Protein AF-A0A1Q7RJS5-F1 (afdb_monomer)

pLDDT: mean 87.53, std 12.45, range [38.31, 98.44]

Solvent-accessible surface area (backbone atoms only — not comparable to full-atom values): 16780 Å² total; per-residue (Å²): 130,82,78,73,86,44,47,18,57,52,40,49,52,51,20,52,54,32,25,52,53,18,49,67,19,67,54,24,47,30,31,37,67,58,68,56,48,67,67,59,50,52,52,50,59,61,34,47,46,54,44,63,52,25,55,51,56,18,49,64,45,32,55,77,57,39,76,66,38,82,76,32,72,69,42,38,54,44,50,59,53,49,74,72,46,63,57,76,91,36,34,71,57,45,37,52,43,22,54,50,34,26,52,46,19,57,76,71,70,30,66,68,56,25,49,51,23,47,50,52,35,51,53,44,52,46,50,53,32,48,48,50,22,35,49,69,73,73,40,65,59,65,60,53,48,49,55,51,50,50,56,60,70,74,47,55,70,71,57,52,52,50,48,31,50,49,42,51,55,22,56,73,71,74,42,85,65,90,73,67,75,98,59,94,56,46,63,37,32,54,28,43,26,51,50,42,40,50,51,31,66,37,85,87,53,52,42,70,39,55,50,46,40,54,46,29,50,51,49,18,45,31,51,34,26,42,75,12,48,34,62,20,55,68,34,47,98,94,44,70,32,77,57,64,86,74,45,90,68,97,59,93,62,101,65,95,75,74,57,57,70,47,35,48,44,27,36,39,8,61,86,29,92,42,2,68,57,42,53,45,49,46,50,49,46,29,55,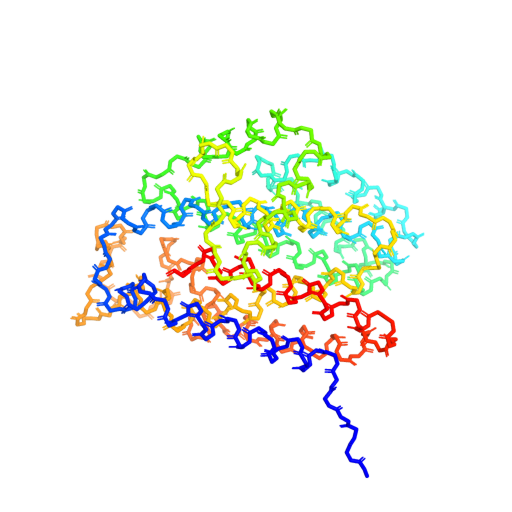46,31,44,70,70,42,68,54,67,68,56,38,52,52,30,52,55,53,34,52,54,49,42,48,27,51,23,66,56,61,49

Radius of gyration: 19.43 Å; Cα contacts (8 Å, |Δi|>4): 399; chains: 1; bounding box: 45×52×52 Å

Foldseek 3Di:
DPDPDFLLRLLLVLLVVLLVLLCVDPVLVCLLVLNDALVNVLLLLLQCLLVLVLLLLLLLLLLCQDPVCVLDPQLVVLSVVLNPDPCLVPVVSQLVSLVVNLVRCVVSVNVVSVVSSVVSNVSSVLSVLSCLLSVLSVHDVVVSVVLVVVLVVVDDLVLLVVLLVQCLVCLVVVHDDPRDDDGSYDSLSSSLSSLSNCLSNDSVRHSLLSLSQSLSLLSNQLSNLQSGNVSSAVADPVGGGSDPVSDPDPDDDVDDDDRSNCVSSLLSYCPRPNNVVSVVVNVVSSVVSSVPVHDPVSSVSSSVSSSSSSSSVSVSSD

Nearest PDB structures (foldseek):
  1udd-assembly1_D  TM=8.158E-01  e=1.871E-02  Pyrococcus horikoshii OT3
  1z72-assembly1_B  TM=7.388E-01  e=3.926E-02  Streptococcus pneumoniae TIGR4
  9fvs-assembly1_A  TM=4.607E-01  e=1.954E-02  Corynebacterium diphtheriae
  4gpc-assembly1_A  TM=4.963E-01  e=9.391E-02  Corynebacterium diphtheriae
  8dk2-assembly1_D  TM=1.337E-01  e=3.355E+00  Pseudomonas aeruginosa PA14

Sequence (318 aa):
MSAGPQAGDKIDALARYYSNQANAGAFMKALRARKVTLNEFKSFISKLYPLVVGFNGGLIRSIAKVDELHKSAEALALVEEMLNVDHIRNAHRVQALATRLRTSARKAQLPALRALAGQLKEEQAHNDYYRQMLEIYGIDHEAVYTAFETYLNELAIEERDCLTQEVLAATQKGSTPDTFPDTCFSQYILALYHYLLRVANDPAVKFVVYNALQSAIEFSLVKVVSESVFPGVAGTPDHPQLNLELVPGTGMTGTGFVPLSIKWWDEHAEYGQGGKIELQHVRYGREHLNRNLVEEADVKEALQRVDEVLRLLAAAVA

Structure (mmCIF, N/CA/C/O backbone):
data_AF-A0A1Q7RJS5-F1
#
_entry.id   AF-A0A1Q7RJS5-F1
#
loop_
_atom_site.group_PDB
_atom_site.id
_atom_site.type_symbol
_atom_site.label_atom_id
_atom_site.label_alt_id
_atom_site.label_comp_id
_atom_site.label_asym_id
_atom_site.label_entity_id
_atom_site.label_seq_id
_atom_site.pdbx_PDB_ins_code
_atom_site.Cartn_x
_atom_site.Cartn_y
_atom_site.Cartn_z
_atom_site.occupancy
_atom_site.B_iso_or_equiv
_atom_site.auth_seq_id
_atom_site.auth_comp_id
_atom_site.auth_asym_id
_atom_site.auth_atom_id
_atom_site.pdbx_PDB_model_num
ATOM 1 N N . MET A 1 1 ? -19.933 -3.978 -31.599 1.00 40.72 1 MET A N 1
ATOM 2 C CA . MET A 1 1 ? -19.632 -4.793 -30.403 1.00 40.72 1 MET A CA 1
ATOM 3 C C . MET A 1 1 ? -18.844 -3.904 -29.459 1.00 40.72 1 MET A C 1
ATOM 5 O O . MET A 1 1 ? -17.775 -3.465 -29.862 1.00 40.72 1 MET A O 1
ATOM 9 N N . SER A 1 2 ? -19.373 -3.534 -28.289 1.00 44.03 2 SER A N 1
ATOM 10 C CA . SER A 1 2 ? -18.534 -2.840 -27.304 1.00 44.03 2 SER A CA 1
ATOM 11 C C . SER A 1 2 ? -17.505 -3.847 -26.801 1.00 44.03 2 SER A C 1
ATOM 13 O O . SER A 1 2 ? -17.894 -4.920 -26.334 1.00 44.03 2 SER A O 1
ATOM 15 N N . ALA A 1 3 ? -16.216 -3.538 -26.936 1.00 66.00 3 ALA A N 1
ATOM 16 C CA . ALA A 1 3 ? -15.183 -4.299 -26.248 1.00 66.00 3 ALA A CA 1
ATOM 17 C C . ALA A 1 3 ? -15.553 -4.360 -24.755 1.00 66.00 3 ALA A C 1
ATOM 19 O O . ALA A 1 3 ? -16.015 -3.362 -24.197 1.00 66.00 3 ALA A O 1
ATOM 20 N N . GLY A 1 4 ? -15.453 -5.542 -24.143 1.00 71.25 4 GLY A N 1
ATOM 21 C CA . GLY A 1 4 ? -15.722 -5.704 -22.714 1.00 71.25 4 GLY A CA 1
ATOM 22 C C . GLY A 1 4 ? -14.810 -4.813 -21.855 1.00 71.25 4 GLY A C 1
ATOM 23 O O . GLY A 1 4 ? -13.847 -4.246 -22.376 1.00 71.25 4 GLY A O 1
ATOM 24 N N . PRO A 1 5 ? -15.088 -4.688 -20.544 1.00 81.75 5 PRO A N 1
ATOM 25 C CA . PRO A 1 5 ? -14.283 -3.859 -19.648 1.00 81.75 5 PRO A CA 1
ATOM 26 C C . PRO A 1 5 ? -12.801 -4.254 -19.702 1.00 81.75 5 PRO A C 1
ATOM 28 O O . PRO A 1 5 ? -12.471 -5.446 -19.732 1.00 81.75 5 PRO A O 1
ATOM 31 N N . GLN A 1 6 ? -11.917 -3.255 -19.730 1.00 94.75 6 GLN A N 1
ATOM 32 C CA . GLN A 1 6 ? -10.467 -3.449 -19.798 1.00 94.75 6 GLN A CA 1
ATOM 33 C C . GLN A 1 6 ? -9.888 -3.780 -18.407 1.00 94.75 6 GLN A C 1
ATOM 35 O O . GLN A 1 6 ? -10.606 -3.790 -17.406 1.00 94.75 6 GLN A O 1
ATOM 40 N N . ALA A 1 7 ? -8.600 -4.128 -18.332 1.00 96.25 7 ALA A N 1
ATOM 41 C CA . ALA A 1 7 ? -7.993 -4.661 -17.109 1.00 96.25 7 ALA A CA 1
ATOM 42 C C . ALA A 1 7 ? -8.064 -3.697 -15.912 1.00 96.25 7 ALA A C 1
ATOM 44 O O . ALA A 1 7 ? -8.483 -4.098 -14.829 1.00 96.25 7 ALA A O 1
ATOM 45 N N . GLY A 1 8 ? -7.730 -2.422 -16.115 1.00 97.06 8 GLY A N 1
ATOM 46 C CA . GLY A 1 8 ? -7.860 -1.374 -15.104 1.00 97.06 8 GLY A CA 1
ATOM 47 C C . GLY A 1 8 ? -9.304 -1.174 -14.639 1.00 97.06 8 GLY A C 1
ATOM 48 O O . GLY A 1 8 ? -9.529 -1.016 -13.444 1.00 97.06 8 GLY A O 1
ATOM 49 N N . ASP A 1 9 ? -10.291 -1.254 -15.538 1.00 97.25 9 ASP A N 1
ATOM 50 C CA . ASP A 1 9 ? -11.713 -1.154 -15.160 1.00 97.25 9 ASP A CA 1
ATOM 51 C C . ASP A 1 9 ? -12.154 -2.338 -14.286 1.00 97.25 9 ASP A C 1
ATOM 53 O O . ASP A 1 9 ? -12.886 -2.162 -13.311 1.00 97.25 9 ASP A O 1
ATOM 57 N N . LYS A 1 10 ? -11.689 -3.552 -14.609 1.00 97.69 10 LYS A N 1
ATOM 58 C CA . LYS A 1 10 ? -11.942 -4.752 -13.794 1.00 97.69 10 LYS A CA 1
ATOM 59 C C . LYS A 1 10 ? -11.295 -4.639 -12.410 1.00 97.69 10 LYS A C 1
ATOM 61 O O . LYS A 1 10 ? -11.911 -5.026 -11.421 1.00 97.69 10 LYS A O 1
ATOM 66 N N . ILE A 1 11 ? -10.082 -4.095 -12.340 1.00 98.31 11 ILE A N 1
ATOM 67 C CA . ILE A 1 11 ? -9.353 -3.869 -11.086 1.00 98.31 11 ILE A CA 1
ATOM 68 C C . ILE A 1 11 ? -10.052 -2.808 -10.223 1.00 98.31 11 ILE A C 1
ATOM 70 O O . ILE A 1 11 ? -10.268 -3.051 -9.039 1.00 98.31 11 ILE A O 1
ATOM 74 N N . ASP A 1 12 ? -10.486 -1.682 -10.801 1.00 97.12 12 ASP A N 1
ATOM 75 C CA . ASP A 1 12 ? -11.293 -0.669 -10.096 1.00 97.12 12 ASP A CA 1
ATOM 76 C C . ASP A 1 12 ? -12.607 -1.270 -9.571 1.00 97.12 12 ASP A C 1
ATOM 78 O O . ASP A 1 12 ? -13.007 -1.017 -8.435 1.00 97.12 12 ASP A O 1
ATOM 82 N N . ALA A 1 13 ? -13.260 -2.140 -10.347 1.00 97.50 13 ALA A N 1
ATOM 83 C CA . ALA A 1 13 ? -14.463 -2.834 -9.892 1.00 97.50 13 ALA A CA 1
ATOM 84 C C . ALA A 1 13 ? -14.200 -3.740 -8.670 1.00 97.50 13 ALA A C 1
ATOM 86 O O . ALA A 1 13 ? -14.988 -3.717 -7.720 1.00 97.50 13 ALA A O 1
ATOM 87 N N . LEU A 1 14 ? -13.088 -4.489 -8.653 1.00 97.94 14 LEU A N 1
ATOM 88 C CA . LEU A 1 14 ? -12.671 -5.279 -7.485 1.00 97.94 14 LEU A CA 1
ATOM 89 C C . LEU A 1 14 ? -12.353 -4.381 -6.283 1.00 97.94 14 LEU A C 1
ATOM 91 O O . LEU A 1 14 ? -12.846 -4.636 -5.183 1.00 97.94 14 LEU A O 1
ATOM 95 N N . ALA A 1 15 ? -11.601 -3.298 -6.486 1.00 97.75 15 ALA A N 1
ATOM 96 C CA . ALA A 1 15 ? -11.284 -2.335 -5.433 1.00 97.75 15 ALA A CA 1
ATOM 97 C C . ALA A 1 15 ? -12.559 -1.744 -4.815 1.00 97.75 15 ALA A C 1
ATOM 99 O O . ALA A 1 15 ? -12.700 -1.693 -3.591 1.00 97.75 15 ALA A O 1
ATOM 100 N N . ARG A 1 16 ? -13.553 -1.384 -5.638 1.00 96.69 16 ARG A N 1
ATOM 101 C CA . ARG A 1 16 ? -14.871 -0.915 -5.176 1.00 96.69 16 ARG A CA 1
ATOM 102 C C . ARG A 1 16 ? -15.638 -1.975 -4.393 1.00 96.69 16 ARG A C 1
ATOM 104 O O . ARG A 1 16 ? -16.311 -1.621 -3.428 1.00 96.69 16 ARG A O 1
ATOM 111 N N . TYR A 1 17 ? -15.574 -3.237 -4.812 1.00 97.69 17 TYR A N 1
ATOM 112 C CA . TYR 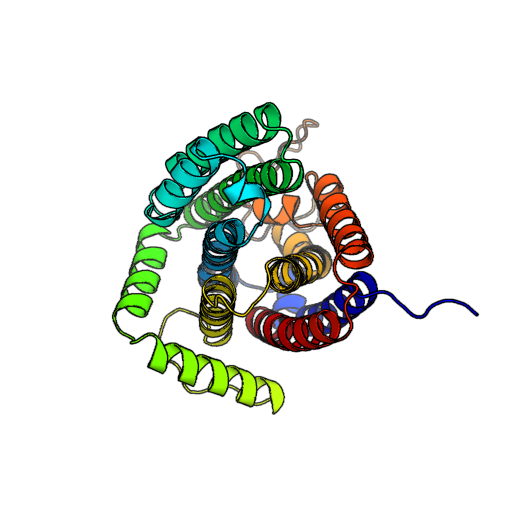A 1 17 ? -16.233 -4.346 -4.124 1.00 97.69 17 TYR A CA 1
ATOM 113 C C . TYR A 1 17 ? -15.663 -4.559 -2.715 1.00 97.69 17 TYR A C 1
ATOM 115 O O . TYR A 1 17 ? -16.426 -4.611 -1.750 1.00 97.69 17 TYR A O 1
ATOM 123 N N . TYR A 1 18 ? -14.337 -4.617 -2.581 1.00 97.69 18 TYR A N 1
ATOM 124 C CA . TYR A 1 18 ? -13.678 -4.831 -1.291 1.00 97.69 18 TYR A CA 1
ATOM 125 C C . TYR A 1 18 ? -13.751 -3.608 -0.368 1.00 97.69 18 TYR A C 1
ATOM 127 O O . TYR A 1 18 ? -14.083 -3.757 0.808 1.00 97.69 18 TYR A O 1
ATOM 135 N N . SER A 1 19 ? -13.556 -2.393 -0.891 1.00 97.00 19 SER A N 1
ATOM 136 C CA . SER A 1 19 ? -13.733 -1.155 -0.109 1.00 97.00 19 SER A CA 1
ATOM 137 C C . SER A 1 19 ? -15.160 -0.995 0.426 1.00 97.00 19 SER A C 1
ATOM 139 O O . SER A 1 19 ? -15.336 -0.603 1.576 1.00 97.00 19 SER A O 1
ATOM 141 N N . ASN A 1 20 ? -16.187 -1.373 -0.347 1.00 96.69 20 ASN A N 1
ATOM 142 C CA . ASN A 1 20 ? -17.574 -1.384 0.135 1.00 96.69 20 ASN A CA 1
ATOM 143 C C . ASN A 1 20 ? -17.766 -2.323 1.334 1.00 96.69 20 ASN A C 1
ATOM 145 O O . ASN A 1 20 ? -18.492 -1.983 2.268 1.00 96.69 20 ASN A O 1
ATOM 149 N N . GLN A 1 21 ? -17.139 -3.503 1.312 1.00 95.25 21 GLN A N 1
ATOM 150 C CA . GLN A 1 21 ? -17.207 -4.444 2.432 1.00 95.25 21 GLN A CA 1
ATOM 151 C C . GLN A 1 21 ? -16.484 -3.901 3.664 1.00 95.25 21 GLN A C 1
ATOM 153 O O . GLN A 1 21 ? -17.070 -3.877 4.745 1.00 95.25 21 GLN A O 1
ATOM 158 N N . ALA A 1 22 ? -15.265 -3.389 3.488 1.00 95.00 22 ALA A N 1
ATOM 159 C CA . ALA A 1 22 ? -14.506 -2.717 4.539 1.00 95.00 22 ALA A CA 1
ATOM 160 C C . ALA A 1 22 ? -15.304 -1.572 5.188 1.00 95.00 22 ALA A C 1
ATOM 162 O O . ALA A 1 22 ? -15.482 -1.534 6.403 1.00 95.00 22 ALA A O 1
ATOM 163 N N . ASN A 1 23 ? -15.886 -0.680 4.381 1.00 96.31 23 ASN A N 1
ATOM 164 C CA . ASN A 1 23 ? -16.697 0.448 4.855 1.00 96.31 23 ASN A CA 1
ATOM 165 C C . ASN A 1 23 ? -18.018 0.020 5.516 1.00 96.31 23 ASN A C 1
ATOM 167 O O . ASN A 1 23 ? -18.635 0.795 6.256 1.00 96.31 23 ASN A O 1
ATOM 171 N N . ALA A 1 24 ? -18.475 -1.208 5.262 1.00 95.69 24 ALA A N 1
ATOM 172 C CA . ALA A 1 24 ? -19.609 -1.805 5.952 1.00 95.69 24 ALA A CA 1
ATOM 173 C C . ALA A 1 24 ? -19.230 -2.435 7.308 1.00 95.69 24 ALA A C 1
ATOM 175 O O . ALA A 1 24 ? -20.144 -2.768 8.075 1.00 95.69 24 ALA A O 1
ATOM 176 N N . GLY A 1 25 ? -17.933 -2.557 7.614 1.00 95.06 25 GLY A N 1
ATOM 177 C CA . GLY A 1 25 ? -17.392 -3.063 8.874 1.00 95.06 25 GLY A CA 1
ATOM 178 C C . GLY A 1 25 ? -17.847 -2.259 10.093 1.00 95.06 25 GLY A C 1
ATOM 179 O O . GLY A 1 25 ? -18.189 -1.073 10.005 1.00 95.06 25 GLY A O 1
ATOM 180 N N . ALA A 1 26 ? -17.905 -2.923 11.249 1.00 94.94 26 ALA A N 1
ATOM 181 C CA . ALA A 1 26 ? -18.398 -2.315 12.483 1.00 94.94 26 ALA A CA 1
ATOM 182 C C . ALA A 1 26 ? -17.480 -1.180 12.953 1.00 94.94 26 ALA A C 1
ATOM 184 O O . ALA A 1 26 ? -17.980 -0.107 13.305 1.00 94.94 26 ALA A O 1
ATOM 185 N N . PHE A 1 27 ? -16.161 -1.391 12.887 1.00 94.19 27 PHE A N 1
ATOM 186 C CA . PHE A 1 27 ? -15.181 -0.375 13.250 1.00 94.19 27 PHE A CA 1
ATOM 187 C C . PHE A 1 27 ? -15.290 0.842 12.330 1.00 94.19 27 PHE A C 1
ATOM 189 O O . PHE A 1 27 ? -15.454 1.958 12.814 1.00 94.19 27 PHE A O 1
ATOM 196 N N . MET A 1 28 ? -15.326 0.639 11.009 1.00 95.19 28 MET A N 1
ATOM 197 C CA . MET A 1 28 ? -15.425 1.737 10.037 1.00 95.19 28 MET A CA 1
ATOM 198 C C . MET A 1 28 ? -16.720 2.542 10.161 1.00 95.19 28 MET A C 1
ATOM 200 O O . MET A 1 28 ? -16.699 3.775 10.120 1.00 95.19 28 MET A O 1
ATOM 204 N N . LYS A 1 29 ? -17.856 1.874 10.404 1.00 94.69 29 LYS A N 1
ATOM 205 C CA . LYS A 1 29 ? -19.124 2.553 10.716 1.00 94.69 29 LYS A CA 1
ATOM 206 C C . LYS A 1 29 ? -19.024 3.380 11.994 1.00 94.69 29 LYS A C 1
ATOM 208 O O . LYS A 1 29 ? -19.521 4.506 12.015 1.00 94.69 29 LYS A O 1
ATOM 213 N N . ALA A 1 30 ? -18.413 2.836 13.045 1.00 92.94 30 ALA A N 1
ATOM 214 C CA . ALA A 1 30 ? -18.216 3.548 14.301 1.00 92.94 30 ALA A CA 1
ATOM 215 C C . ALA A 1 30 ? -17.259 4.736 14.127 1.00 92.94 30 ALA A C 1
ATOM 217 O O . ALA A 1 30 ? -17.557 5.815 14.632 1.00 92.94 30 ALA A O 1
ATOM 218 N N . LEU A 1 31 ? -16.169 4.576 13.371 1.00 90.75 31 LEU A N 1
ATOM 219 C CA . LEU A 1 31 ? -15.180 5.618 13.100 1.00 90.75 31 LEU A CA 1
ATOM 220 C C . LEU A 1 31 ? -15.815 6.784 12.345 1.00 90.75 31 LEU A C 1
ATOM 222 O O . LEU A 1 31 ? -15.753 7.923 12.805 1.00 90.75 31 LEU A O 1
ATOM 226 N N . ARG A 1 32 ? -16.538 6.493 11.259 1.00 89.69 32 ARG A N 1
ATOM 227 C CA . ARG A 1 32 ? -17.309 7.492 10.508 1.00 89.69 32 ARG A CA 1
ATOM 228 C C . ARG A 1 32 ? -18.344 8.206 11.366 1.00 89.69 32 ARG A C 1
ATOM 230 O O . ARG A 1 32 ? -18.550 9.408 11.226 1.00 89.69 32 ARG A O 1
ATOM 237 N N . ALA A 1 33 ? -19.014 7.458 12.240 1.00 88.81 33 ALA A N 1
ATOM 238 C CA . ALA A 1 33 ? -19.987 7.997 13.182 1.00 88.81 33 ALA A CA 1
ATOM 239 C C . ALA A 1 33 ? -19.337 8.686 14.395 1.00 88.81 33 ALA A C 1
ATOM 241 O O . ALA A 1 33 ? -20.069 9.162 15.261 1.00 88.81 33 ALA A O 1
ATOM 242 N N . ARG A 1 34 ? -17.997 8.732 14.467 1.00 85.81 34 ARG A N 1
ATOM 243 C CA . ARG A 1 34 ? -17.202 9.321 15.559 1.00 85.81 34 ARG A CA 1
ATOM 244 C C . ARG A 1 34 ? -17.503 8.705 16.927 1.00 85.81 34 ARG A C 1
ATOM 246 O O . ARG A 1 34 ? -17.544 9.387 17.942 1.00 85.81 34 ARG A O 1
ATOM 253 N N . LYS A 1 35 ? -17.748 7.396 16.936 1.00 89.00 35 LYS A N 1
ATOM 254 C CA . LYS A 1 35 ? -18.027 6.580 18.130 1.00 89.00 35 LYS A CA 1
ATOM 255 C C . LYS A 1 35 ? -16.830 5.749 18.586 1.00 89.00 35 LYS A C 1
ATOM 257 O O . LYS A 1 35 ? -16.931 5.056 19.589 1.00 89.00 35 LYS A O 1
ATOM 262 N N . VAL A 1 36 ? -15.736 5.798 17.833 1.00 89.12 36 VAL A N 1
ATOM 263 C CA . VAL A 1 36 ? -14.463 5.167 18.185 1.00 89.12 36 VAL A CA 1
ATOM 264 C C . VAL A 1 36 ? -13.748 6.045 19.209 1.00 89.12 36 VAL A C 1
ATOM 266 O O . VAL A 1 36 ? -13.758 7.270 19.104 1.00 89.12 36 VAL A O 1
ATOM 269 N N . THR A 1 37 ? -13.145 5.426 20.214 1.00 89.31 37 THR A N 1
ATOM 270 C CA . THR A 1 37 ? -12.321 6.099 21.220 1.00 89.31 37 THR A CA 1
ATOM 271 C C . THR A 1 37 ? -10.940 6.440 20.663 1.00 89.31 37 THR A C 1
ATOM 273 O O . THR A 1 37 ? -10.448 5.816 19.721 1.00 89.31 37 THR A O 1
ATOM 276 N N . LEU A 1 38 ? -10.246 7.390 21.295 1.00 86.75 38 LEU A N 1
ATOM 277 C CA . LEU A 1 38 ? -8.878 7.738 20.906 1.00 86.75 38 LEU A CA 1
ATOM 278 C C . LEU A 1 38 ? -7.930 6.526 20.950 1.00 86.75 38 LEU A C 1
ATOM 280 O O . LEU A 1 38 ? -7.088 6.379 20.071 1.00 86.75 38 LEU A O 1
ATOM 284 N N . ASN A 1 39 ? -8.083 5.635 21.933 1.00 89.19 39 ASN A N 1
ATOM 285 C CA . ASN A 1 39 ? -7.245 4.439 22.061 1.00 89.19 39 ASN A CA 1
ATOM 286 C C . ASN A 1 39 ? -7.492 3.424 20.939 1.00 89.19 39 ASN A C 1
ATOM 288 O O . ASN A 1 39 ? -6.540 2.862 20.400 1.00 89.19 39 ASN A O 1
ATOM 292 N N . GLU A 1 40 ? -8.750 3.209 20.559 1.00 90.88 40 GLU A N 1
ATOM 293 C CA . GLU A 1 40 ? -9.099 2.355 19.421 1.00 90.88 40 GLU A CA 1
ATOM 294 C C . GLU A 1 40 ? -8.561 2.938 18.106 1.00 90.88 40 GLU A C 1
ATOM 296 O O . GLU A 1 40 ? -7.984 2.207 17.302 1.00 90.88 40 GLU A O 1
ATOM 301 N N . PHE A 1 41 ? -8.654 4.260 17.916 1.00 91.12 41 PHE A N 1
ATOM 302 C CA . PHE A 1 41 ? -8.070 4.927 16.752 1.00 91.12 41 PHE A CA 1
ATOM 303 C C . PHE A 1 41 ? -6.536 4.833 16.732 1.00 91.12 41 PHE A C 1
ATOM 305 O O . PHE A 1 41 ? -5.959 4.491 15.702 1.00 91.12 41 PHE A O 1
ATOM 312 N N . LYS A 1 42 ? -5.868 5.053 17.874 1.00 90.69 42 LYS A N 1
ATOM 313 C CA . LYS A 1 42 ? -4.417 4.850 18.020 1.00 90.69 42 LYS A CA 1
ATOM 314 C C . LYS A 1 42 ? -4.013 3.422 17.647 1.00 90.69 42 LYS A C 1
ATOM 316 O O . LYS A 1 42 ? -3.074 3.234 16.882 1.00 90.69 42 LYS A O 1
ATOM 321 N N . SER A 1 43 ? -4.754 2.422 18.133 1.00 90.81 43 SER A N 1
ATOM 322 C CA . SER A 1 43 ? -4.518 1.017 17.780 1.00 90.81 43 SER A CA 1
ATOM 323 C C . SER A 1 43 ? -4.651 0.779 16.274 1.00 90.81 43 SER A C 1
ATOM 325 O O . SER A 1 43 ? -3.803 0.110 15.686 1.00 90.81 43 SER A O 1
ATOM 327 N N . PHE A 1 44 ? -5.676 1.356 15.644 1.00 92.31 44 PHE A N 1
ATOM 328 C CA . PHE A 1 44 ? -5.902 1.260 14.203 1.00 92.31 44 PHE A CA 1
ATOM 329 C C . PHE A 1 44 ? -4.736 1.838 13.388 1.00 92.31 44 PHE A C 1
ATOM 331 O O . PHE A 1 44 ? -4.178 1.137 12.543 1.00 92.31 44 PHE A O 1
ATOM 338 N N . ILE A 1 45 ? -4.300 3.070 13.675 1.00 91.88 45 ILE A N 1
ATOM 339 C CA . ILE A 1 45 ? -3.218 3.705 12.906 1.00 91.88 45 ILE A CA 1
ATOM 340 C C . ILE A 1 45 ? -1.852 3.042 13.141 1.00 91.88 45 ILE A C 1
ATOM 342 O O . ILE A 1 45 ? -1.057 2.951 12.207 1.00 91.88 45 ILE A O 1
ATOM 346 N N . SER A 1 46 ? -1.581 2.505 14.336 1.00 91.12 46 SER A N 1
ATOM 347 C CA . SER A 1 46 ? -0.369 1.708 14.577 1.00 91.12 46 SER A CA 1
ATOM 348 C C . SER A 1 46 ? -0.373 0.407 13.773 1.00 91.12 46 SER A C 1
ATOM 350 O O . SER A 1 46 ? 0.632 0.061 13.156 1.00 91.12 46 SER A O 1
ATOM 352 N N . LYS A 1 47 ? -1.510 -0.300 13.737 1.00 89.44 47 LYS A N 1
ATOM 353 C CA . LYS A 1 47 ? -1.651 -1.579 13.021 1.00 89.44 47 LYS A CA 1
ATOM 354 C C . LYS A 1 47 ? -1.546 -1.436 11.508 1.00 89.44 47 LYS A C 1
ATOM 356 O O . LYS A 1 47 ? -1.133 -2.385 10.855 1.00 89.44 47 LYS A O 1
ATOM 361 N N . LEU A 1 48 ? -1.906 -0.277 10.963 1.00 90.19 48 LEU A N 1
ATOM 362 C CA . LEU A 1 48 ? -1.794 0.021 9.536 1.00 90.19 48 LEU A CA 1
ATOM 363 C C . LEU A 1 48 ? -0.380 0.403 9.089 1.00 90.19 48 LEU A C 1
ATOM 365 O O . LEU A 1 48 ? -0.089 0.341 7.898 1.00 90.19 48 LEU A O 1
ATOM 369 N N . TYR A 1 49 ? 0.515 0.768 10.007 1.00 89.38 49 TYR A N 1
ATOM 370 C CA . TYR A 1 49 ? 1.842 1.260 9.643 1.00 89.38 49 TYR A CA 1
ATOM 371 C C . TYR A 1 49 ? 2.656 0.304 8.739 1.00 89.38 49 TYR A C 1
ATOM 373 O O . TYR A 1 49 ? 3.230 0.780 7.756 1.00 89.38 49 TYR A O 1
ATOM 381 N N . PRO A 1 50 ? 2.653 -1.032 8.943 1.00 89.50 50 PRO A N 1
ATOM 382 C CA . PRO A 1 50 ? 3.369 -1.937 8.043 1.00 89.50 50 PRO A CA 1
ATOM 383 C C . PRO A 1 50 ? 2.856 -1.933 6.593 1.00 89.50 50 PRO A C 1
ATOM 385 O O . PRO A 1 50 ? 3.633 -2.217 5.685 1.00 89.50 50 PRO A O 1
ATOM 388 N N . LEU A 1 51 ? 1.588 -1.579 6.336 1.00 89.50 51 LEU A N 1
ATOM 389 C CA . LEU A 1 51 ? 1.078 -1.415 4.967 1.00 89.50 51 LEU A CA 1
ATOM 390 C C . LEU A 1 51 ? 1.788 -0.262 4.254 1.00 89.50 51 LEU A C 1
ATOM 392 O O . LEU A 1 51 ? 2.278 -0.440 3.142 1.00 89.50 51 LEU A O 1
ATOM 396 N N . VAL A 1 52 ? 1.882 0.895 4.913 1.00 86.56 52 VAL A N 1
ATOM 397 C CA . VAL A 1 52 ? 2.552 2.101 4.392 1.00 86.56 52 VAL A CA 1
ATOM 398 C C . VAL A 1 52 ? 4.024 1.801 4.075 1.00 86.56 52 VAL A C 1
ATOM 400 O O . VAL A 1 52 ? 4.548 2.134 3.007 1.00 86.56 52 VAL A O 1
ATOM 403 N N . VAL A 1 53 ? 4.668 1.058 4.975 1.00 85.38 53 VAL A N 1
ATOM 404 C CA . VAL A 1 53 ? 6.040 0.574 4.823 1.00 85.38 53 VAL A CA 1
ATOM 405 C C . VAL A 1 53 ? 6.193 -0.412 3.654 1.00 85.38 53 VAL A C 1
ATOM 407 O O . VAL A 1 53 ? 7.131 -0.289 2.857 1.00 85.38 53 VAL A O 1
ATOM 410 N N . GLY A 1 54 ? 5.297 -1.397 3.553 1.00 84.38 54 GLY A N 1
ATOM 411 C CA . GLY A 1 54 ? 5.319 -2.446 2.530 1.00 84.38 54 GLY A CA 1
ATOM 412 C C . GLY A 1 54 ? 5.046 -1.924 1.132 1.00 84.38 54 GLY A C 1
ATOM 413 O O . GLY A 1 54 ? 5.718 -2.334 0.186 1.00 84.38 54 GLY A O 1
ATOM 414 N N . PHE A 1 55 ? 4.124 -0.970 1.011 1.00 88.25 55 PHE A N 1
ATOM 415 C CA . PHE A 1 55 ? 3.822 -0.298 -0.246 1.00 88.25 55 PHE A CA 1
ATOM 416 C C . PHE A 1 55 ? 5.081 0.355 -0.833 1.00 88.25 55 PHE A C 1
ATOM 418 O O . PHE A 1 55 ? 5.439 0.107 -1.985 1.00 88.25 55 PHE A O 1
ATOM 425 N N . ASN A 1 56 ? 5.834 1.093 -0.015 1.00 88.62 56 ASN A N 1
ATOM 426 C CA . ASN A 1 56 ? 7.089 1.712 -0.439 1.00 88.62 56 ASN A CA 1
ATOM 427 C C . ASN A 1 56 ? 8.200 0.703 -0.732 1.00 88.62 56 ASN A C 1
ATOM 429 O O . ASN A 1 56 ? 8.850 0.786 -1.775 1.00 88.62 56 ASN A O 1
ATOM 433 N N . GLY A 1 57 ? 8.412 -0.264 0.163 1.00 90.31 57 GLY A N 1
ATOM 434 C CA . GLY A 1 57 ? 9.456 -1.274 -0.021 1.00 90.31 57 GLY A CA 1
ATOM 435 C C . GLY A 1 57 ? 9.244 -2.086 -1.300 1.00 90.31 57 GLY A C 1
ATOM 436 O O . GLY A 1 57 ? 10.189 -2.346 -2.047 1.00 90.31 57 GLY A O 1
ATOM 437 N N . GLY A 1 58 ? 7.993 -2.438 -1.594 1.00 92.31 58 GLY A N 1
ATOM 438 C CA . GLY A 1 58 ? 7.637 -3.128 -2.822 1.00 92.31 58 GLY A CA 1
ATOM 439 C C . GLY A 1 58 ? 7.749 -2.238 -4.067 1.00 92.31 58 GLY A C 1
ATOM 440 O O . GLY A 1 58 ? 8.233 -2.714 -5.092 1.00 92.31 58 GLY A O 1
ATOM 441 N N . LEU A 1 59 ? 7.407 -0.941 -3.988 1.00 91.69 59 LEU A N 1
ATOM 442 C CA . LEU A 1 59 ? 7.619 0.007 -5.093 1.00 91.69 59 LEU A CA 1
ATOM 443 C C . LEU A 1 59 ? 9.104 0.086 -5.473 1.00 91.69 59 LEU A C 1
ATOM 445 O O . LEU A 1 59 ? 9.436 -0.133 -6.638 1.00 91.69 59 LEU A O 1
ATOM 449 N N . ILE A 1 60 ? 9.997 0.310 -4.500 1.00 92.56 60 ILE A N 1
ATOM 450 C CA . ILE A 1 60 ? 11.454 0.384 -4.723 1.00 92.56 60 ILE A CA 1
ATOM 451 C C . ILE A 1 60 ? 11.960 -0.886 -5.421 1.00 92.56 60 ILE A C 1
ATOM 453 O O . ILE A 1 60 ? 12.668 -0.805 -6.425 1.00 92.56 60 ILE A O 1
ATOM 457 N N . ARG A 1 61 ? 11.545 -2.062 -4.935 1.00 94.06 61 ARG A N 1
ATOM 458 C CA . ARG A 1 61 ? 11.904 -3.366 -5.520 1.00 94.06 61 ARG A CA 1
ATOM 459 C C . ARG A 1 61 ? 11.352 -3.550 -6.928 1.00 94.06 61 ARG A C 1
ATOM 461 O O . ARG A 1 61 ? 12.054 -4.039 -7.807 1.00 94.06 61 ARG A O 1
ATOM 468 N N . SER A 1 62 ? 10.126 -3.103 -7.177 1.00 92.12 62 SER A N 1
ATOM 469 C CA . SER A 1 62 ? 9.491 -3.239 -8.486 1.00 92.12 62 SER A CA 1
ATOM 470 C C . SER A 1 62 ? 10.128 -2.369 -9.572 1.00 92.12 62 SER A C 1
ATOM 472 O O . SER A 1 62 ? 10.118 -2.768 -10.734 1.00 92.12 62 SER A O 1
ATOM 474 N N . ILE A 1 63 ? 10.746 -1.232 -9.218 1.00 92.06 63 ILE A N 1
ATOM 475 C CA . ILE A 1 63 ? 11.464 -0.378 -10.181 1.00 92.06 63 ILE A CA 1
ATOM 476 C C . ILE A 1 63 ? 12.608 -1.153 -10.850 1.00 92.06 63 ILE A C 1
ATOM 478 O O . ILE A 1 63 ? 12.863 -0.953 -12.038 1.00 92.06 63 ILE A O 1
ATOM 482 N N . ALA A 1 64 ? 13.244 -2.089 -10.136 1.00 90.44 64 ALA A N 1
ATOM 483 C CA . ALA A 1 64 ? 14.292 -2.949 -10.689 1.00 90.44 64 ALA A CA 1
ATOM 484 C C . ALA A 1 64 ? 13.807 -3.831 -11.857 1.00 90.44 64 ALA A C 1
ATOM 486 O O . ALA A 1 64 ? 14.613 -4.302 -12.655 1.00 90.44 64 ALA A O 1
ATOM 487 N N . LYS A 1 65 ? 12.489 -4.027 -11.992 1.00 91.88 65 LYS A N 1
ATOM 488 C CA . LYS A 1 65 ? 11.863 -4.832 -13.051 1.00 91.88 65 LYS A CA 1
ATOM 489 C C . LYS A 1 65 ? 11.539 -4.044 -14.319 1.00 91.88 65 LYS A C 1
ATOM 491 O O . LYS A 1 65 ? 10.982 -4.604 -15.259 1.00 91.88 65 LYS A O 1
ATOM 496 N N . VAL A 1 66 ? 11.789 -2.738 -14.336 1.00 92.69 66 VAL A N 1
ATOM 497 C CA . VAL A 1 66 ? 11.419 -1.879 -15.462 1.00 92.69 66 VAL A CA 1
ATOM 498 C C . VAL A 1 66 ? 12.491 -1.967 -16.544 1.00 92.69 66 VAL A C 1
ATOM 500 O O . VAL A 1 66 ? 13.642 -1.609 -16.312 1.00 92.69 66 VAL A O 1
ATOM 503 N N . ASP A 1 67 ? 12.108 -2.355 -17.761 1.00 91.00 67 ASP A N 1
ATOM 504 C CA . ASP A 1 67 ? 13.041 -2.511 -18.890 1.00 91.00 67 ASP A CA 1
ATOM 505 C C . ASP A 1 67 ? 13.848 -1.242 -19.198 1.00 91.00 67 ASP A C 1
ATOM 507 O O . ASP A 1 67 ? 15.013 -1.309 -19.592 1.00 91.00 67 ASP A O 1
ATOM 511 N N . GLU A 1 68 ? 13.246 -0.063 -19.007 1.00 93.19 68 GLU A N 1
ATOM 512 C CA . GLU A 1 68 ? 13.932 1.222 -19.170 1.00 93.19 68 GLU A CA 1
ATOM 513 C C . GLU A 1 68 ? 15.156 1.370 -18.258 1.00 93.19 68 GLU A C 1
ATOM 515 O O . GLU A 1 68 ? 16.081 2.090 -18.630 1.00 93.19 68 GLU A O 1
ATOM 520 N N . LEU A 1 69 ? 15.201 0.695 -17.103 1.00 92.69 69 LEU A N 1
ATOM 521 C CA . LEU A 1 69 ? 16.312 0.793 -16.150 1.00 92.69 69 LEU A CA 1
ATOM 522 C C . LEU A 1 69 ? 17.641 0.385 -16.786 1.00 92.69 69 LEU A C 1
ATOM 524 O O . LEU A 1 69 ? 18.649 1.070 -16.631 1.00 92.69 69 LEU A O 1
ATOM 528 N N . HIS A 1 70 ? 17.611 -0.665 -17.602 1.00 91.75 70 HIS A N 1
ATOM 529 C CA . HIS A 1 70 ? 18.782 -1.209 -18.287 1.00 91.75 70 HIS A CA 1
ATOM 530 C C . HIS A 1 70 ? 19.300 -0.308 -19.419 1.00 91.75 70 HIS A C 1
ATOM 532 O O . HIS A 1 70 ? 20.366 -0.558 -19.976 1.00 91.75 70 HIS A O 1
ATOM 538 N N . LYS A 1 71 ? 18.571 0.763 -19.760 1.00 93.56 71 LYS A N 1
ATOM 539 C CA . LYS A 1 71 ? 18.974 1.743 -20.779 1.00 93.56 71 LYS A CA 1
ATOM 540 C C . LYS A 1 71 ? 19.864 2.856 -20.212 1.00 93.56 71 LYS A C 1
ATOM 542 O O . LYS A 1 71 ? 20.362 3.672 -20.984 1.00 93.56 71 LYS A O 1
ATOM 547 N N . SER A 1 72 ? 20.065 2.920 -18.891 1.00 95.94 72 SER A N 1
ATOM 548 C CA . SER A 1 72 ? 20.918 3.923 -18.241 1.00 95.94 72 SER A CA 1
ATOM 549 C C . SER A 1 72 ? 21.693 3.328 -17.065 1.00 95.94 72 SER A C 1
ATOM 551 O O . SER A 1 72 ? 21.116 2.995 -16.033 1.00 95.94 72 SER A O 1
ATOM 553 N N . ALA A 1 73 ? 23.024 3.278 -17.186 1.00 95.81 73 ALA A N 1
ATOM 554 C CA . ALA A 1 73 ? 23.907 2.822 -16.109 1.00 95.81 73 ALA A CA 1
ATOM 555 C C . ALA A 1 73 ? 23.802 3.696 -14.845 1.00 95.81 73 ALA A C 1
ATOM 557 O O . ALA A 1 73 ? 23.887 3.188 -13.732 1.00 95.81 73 ALA A O 1
ATOM 558 N N . GLU A 1 74 ? 23.574 5.006 -15.004 1.00 96.44 74 GLU A N 1
ATOM 559 C CA . GLU A 1 74 ? 23.351 5.912 -13.870 1.00 96.44 74 GLU A CA 1
ATOM 560 C C . GLU A 1 74 ? 22.035 5.581 -13.152 1.00 96.44 74 GLU A C 1
ATOM 562 O O . GLU A 1 74 ? 22.004 5.525 -11.925 1.00 96.44 74 GLU A O 1
ATOM 567 N N . ALA A 1 75 ? 20.952 5.340 -13.900 1.00 96.00 75 ALA A N 1
ATOM 568 C CA . ALA A 1 75 ? 19.664 4.980 -13.311 1.00 96.00 75 ALA A CA 1
ATOM 569 C C . ALA A 1 75 ? 19.745 3.635 -12.575 1.00 96.00 75 ALA A C 1
ATOM 571 O O . ALA A 1 75 ? 19.237 3.528 -11.461 1.00 96.00 75 ALA A O 1
ATOM 572 N N . LEU A 1 76 ? 20.429 2.652 -13.170 1.00 95.81 76 LEU A N 1
ATOM 573 C CA . LEU A 1 76 ? 20.673 1.348 -12.560 1.00 95.81 76 LEU A CA 1
ATOM 574 C C . LEU A 1 76 ? 21.414 1.483 -11.223 1.00 95.81 76 LEU A C 1
ATOM 576 O O . LEU A 1 76 ? 20.898 1.033 -10.205 1.00 95.81 76 LEU A O 1
ATOM 580 N N . ALA A 1 77 ? 22.545 2.195 -11.199 1.00 96.88 77 ALA A N 1
ATOM 581 C CA . ALA A 1 77 ? 23.329 2.400 -9.979 1.00 96.88 77 ALA A CA 1
ATOM 582 C C . ALA A 1 77 ? 22.527 3.104 -8.866 1.00 96.88 77 ALA A C 1
ATOM 584 O O . ALA A 1 77 ? 22.673 2.787 -7.688 1.00 96.88 77 ALA A O 1
ATOM 585 N N . LEU A 1 78 ? 21.651 4.050 -9.226 1.00 97.12 78 LEU A N 1
ATOM 586 C CA . LEU A 1 78 ? 20.773 4.721 -8.263 1.00 97.12 78 LEU A CA 1
ATOM 587 C C . LEU A 1 78 ? 19.744 3.766 -7.650 1.00 97.12 78 LEU A C 1
ATOM 589 O O . LEU A 1 78 ? 19.475 3.856 -6.454 1.00 97.12 78 LEU A O 1
ATOM 593 N N . VAL A 1 79 ? 19.153 2.879 -8.453 1.00 95.31 79 VAL A N 1
ATOM 594 C CA . VAL A 1 79 ? 18.182 1.888 -7.967 1.00 95.31 79 VAL A CA 1
ATOM 595 C C . VAL A 1 79 ? 18.874 0.825 -7.117 1.00 95.31 79 VAL A C 1
ATOM 597 O O . VAL A 1 79 ? 18.371 0.499 -6.047 1.00 95.31 79 VAL A O 1
ATOM 600 N N . GLU A 1 80 ? 20.052 0.348 -7.522 1.00 95.62 80 GLU A N 1
ATOM 601 C CA . GLU A 1 80 ? 20.881 -0.549 -6.706 1.00 95.62 80 GLU A CA 1
ATOM 602 C C . GLU A 1 80 ? 21.232 0.080 -5.354 1.00 95.62 80 GLU A C 1
ATOM 604 O O . GLU A 1 80 ? 21.125 -0.577 -4.319 1.00 95.62 80 GLU A O 1
ATOM 609 N N . GLU A 1 81 ? 21.586 1.369 -5.327 1.00 96.44 81 GLU A N 1
ATOM 610 C CA . GLU A 1 81 ? 21.801 2.086 -4.071 1.00 96.44 81 GLU A CA 1
ATOM 611 C C . GLU A 1 81 ? 20.517 2.112 -3.227 1.00 96.44 81 GLU A C 1
ATOM 613 O O . GLU A 1 81 ? 20.568 1.769 -2.048 1.00 96.44 81 GLU A O 1
ATOM 618 N N . MET A 1 82 ? 19.364 2.453 -3.820 1.00 95.25 82 MET A N 1
ATOM 619 C CA . MET A 1 82 ? 18.071 2.501 -3.117 1.00 95.25 82 MET A CA 1
ATOM 620 C C . MET A 1 82 ? 17.678 1.160 -2.493 1.00 95.25 82 MET A C 1
ATOM 622 O O . MET A 1 82 ? 17.176 1.149 -1.372 1.00 95.25 82 MET A O 1
ATOM 626 N N . LEU A 1 83 ? 17.932 0.039 -3.174 1.00 93.62 83 LEU A N 1
ATOM 627 C CA . LEU A 1 83 ? 17.618 -1.307 -2.676 1.00 93.62 83 LEU A CA 1
ATOM 628 C C . LEU A 1 83 ? 18.396 -1.687 -1.409 1.00 93.62 83 LEU A C 1
ATOM 630 O O . LEU A 1 83 ? 17.965 -2.576 -0.678 1.00 93.62 83 LEU A O 1
ATOM 634 N N . ASN A 1 84 ? 19.521 -1.018 -1.150 1.00 94.00 84 ASN A N 1
ATOM 635 C CA . ASN A 1 84 ? 20.374 -1.244 0.016 1.00 94.00 84 ASN A CA 1
ATOM 636 C C . ASN A 1 84 ? 20.128 -0.237 1.153 1.00 94.00 84 ASN A C 1
ATOM 638 O O . ASN A 1 84 ? 20.803 -0.288 2.182 1.00 94.00 84 ASN A O 1
ATOM 642 N N . VAL A 1 85 ? 19.198 0.704 0.980 1.00 92.81 85 VAL A N 1
ATOM 643 C CA . VAL A 1 85 ? 18.825 1.664 2.021 1.00 92.81 85 VAL A CA 1
ATOM 644 C C . VAL A 1 85 ? 17.700 1.071 2.868 1.00 92.81 85 VAL A C 1
ATOM 646 O O . VAL A 1 85 ? 16.688 0.637 2.326 1.00 92.81 85 VAL A O 1
ATOM 649 N N . ASP A 1 86 ? 17.832 1.121 4.198 1.00 89.81 86 ASP A N 1
ATOM 650 C CA . ASP A 1 86 ? 16.672 1.008 5.094 1.00 89.81 86 ASP A CA 1
ATOM 651 C C . ASP A 1 86 ? 15.773 2.222 4.829 1.00 89.81 86 ASP A C 1
ATOM 653 O O . ASP A 1 86 ? 16.028 3.324 5.329 1.00 89.81 86 ASP A O 1
ATOM 657 N N . HIS A 1 87 ? 14.770 2.036 3.967 1.00 87.62 87 HIS A N 1
ATOM 658 C CA . HIS A 1 87 ? 13.915 3.105 3.455 1.00 87.62 87 HIS A CA 1
ATOM 659 C C . HIS A 1 87 ? 13.020 3.727 4.522 1.00 87.62 87 HIS A C 1
ATOM 661 O O . HIS A 1 87 ? 12.419 4.765 4.266 1.00 87.62 87 HIS A O 1
ATOM 667 N N . ILE A 1 88 ? 12.942 3.124 5.706 1.00 84.88 88 ILE A N 1
ATOM 668 C CA . ILE A 1 88 ? 12.077 3.577 6.791 1.00 84.88 88 ILE A CA 1
ATOM 669 C C . ILE A 1 88 ? 12.868 4.534 7.675 1.00 84.88 88 ILE A C 1
ATOM 671 O O . ILE A 1 88 ? 12.496 5.699 7.798 1.00 84.88 88 ILE A O 1
ATOM 675 N N . ARG A 1 89 ? 14.032 4.102 8.180 1.00 87.44 89 ARG A N 1
ATOM 676 C CA . ARG A 1 89 ? 14.925 4.976 8.969 1.00 87.44 89 ARG A CA 1
ATOM 677 C C . ARG A 1 89 ? 15.639 6.028 8.125 1.00 87.44 89 ARG A C 1
ATOM 679 O O . ARG A 1 89 ? 16.065 7.058 8.640 1.00 87.44 89 ARG A O 1
ATOM 686 N N . ASN A 1 90 ? 15.782 5.799 6.819 1.00 89.31 90 ASN A N 1
ATOM 687 C CA . ASN A 1 90 ? 16.513 6.690 5.919 1.00 89.31 90 ASN A CA 1
ATOM 688 C C . ASN A 1 90 ? 15.649 7.181 4.748 1.00 89.31 90 ASN A C 1
ATOM 690 O O . ASN A 1 90 ? 16.152 7.348 3.633 1.00 89.31 90 ASN A O 1
ATOM 694 N N . ALA A 1 91 ? 14.367 7.467 4.997 1.00 88.06 91 ALA A N 1
ATOM 695 C CA . ALA A 1 91 ? 13.429 7.978 3.990 1.00 88.06 91 ALA A CA 1
ATOM 696 C C . ALA A 1 91 ? 13.976 9.194 3.210 1.00 88.06 91 ALA A C 1
ATOM 698 O O . ALA A 1 91 ? 13.902 9.250 1.982 1.00 88.06 91 ALA A O 1
ATOM 699 N N . HIS A 1 92 ? 14.646 10.130 3.896 1.00 90.38 92 HIS A N 1
ATOM 700 C CA . HIS A 1 92 ? 15.287 11.297 3.272 1.00 90.38 92 HIS A CA 1
ATOM 701 C C . HIS A 1 92 ? 16.336 10.913 2.209 1.00 90.38 92 HIS A C 1
ATOM 703 O O . HIS A 1 92 ? 16.455 11.569 1.169 1.00 90.38 92 HIS A O 1
ATOM 709 N N . ARG A 1 93 ? 17.087 9.826 2.436 1.00 94.38 93 ARG A N 1
ATOM 710 C CA . ARG A 1 93 ? 18.077 9.314 1.482 1.00 94.38 93 ARG A CA 1
ATOM 711 C C . ARG A 1 93 ? 17.380 8.714 0.267 1.00 94.38 93 ARG A C 1
ATOM 713 O O . ARG A 1 93 ? 17.771 9.026 -0.857 1.00 94.38 93 ARG A O 1
ATOM 720 N N . VAL A 1 94 ? 16.322 7.927 0.470 1.00 93.94 94 VAL A N 1
ATOM 721 C CA . VAL A 1 94 ? 15.503 7.389 -0.630 1.00 93.94 94 VAL A CA 1
ATOM 722 C C . VAL A 1 94 ? 14.888 8.521 -1.452 1.00 93.94 94 VAL A C 1
ATOM 724 O O . VAL A 1 94 ? 14.962 8.498 -2.676 1.00 93.94 94 VAL A O 1
ATOM 727 N N . GLN A 1 95 ? 14.375 9.573 -0.812 1.00 93.31 95 GLN A N 1
ATOM 728 C CA . GLN A 1 95 ? 13.811 10.737 -1.497 1.00 93.31 95 GLN A CA 1
ATOM 729 C C . GLN A 1 95 ? 14.854 11.490 -2.347 1.00 93.31 95 GLN A C 1
ATOM 731 O O . GLN A 1 95 ? 14.570 11.918 -3.477 1.00 93.31 95 GLN A O 1
ATOM 736 N N . ALA A 1 96 ? 16.082 11.634 -1.838 1.00 95.50 96 ALA A N 1
ATOM 737 C CA . ALA A 1 96 ? 17.191 12.221 -2.585 1.00 95.50 96 ALA A CA 1
ATOM 738 C C . ALA A 1 96 ? 17.568 11.357 -3.801 1.00 95.50 96 ALA A C 1
ATOM 740 O O . ALA A 1 96 ? 17.757 11.880 -4.906 1.00 95.50 96 ALA A O 1
ATOM 741 N N . LEU A 1 97 ? 17.617 10.035 -3.626 1.00 96.88 97 LEU A N 1
ATOM 742 C CA . LEU A 1 97 ? 17.888 9.083 -4.702 1.00 96.88 97 LEU A CA 1
ATOM 743 C C . LEU A 1 97 ? 16.772 9.073 -5.755 1.00 96.88 97 LEU A C 1
ATOM 745 O O . LEU A 1 97 ? 17.073 9.147 -6.945 1.00 96.88 97 LEU A O 1
ATOM 749 N N . ALA A 1 98 ? 15.502 9.116 -5.351 1.00 95.75 98 ALA A N 1
ATOM 750 C CA . ALA A 1 98 ? 14.356 9.248 -6.251 1.00 95.75 98 ALA A CA 1
ATOM 751 C C . ALA A 1 98 ? 14.425 10.551 -7.072 1.00 95.75 98 ALA A C 1
ATOM 753 O O . ALA A 1 98 ? 14.205 10.558 -8.284 1.00 95.75 98 ALA A O 1
ATOM 754 N N . THR A 1 99 ? 14.824 11.664 -6.448 1.00 96.69 99 THR A N 1
ATOM 755 C CA . THR A 1 99 ? 15.011 12.951 -7.143 1.00 96.69 99 THR A CA 1
ATOM 756 C C . THR A 1 99 ? 16.130 12.882 -8.192 1.00 96.69 99 THR A C 1
ATOM 758 O O . THR A 1 99 ? 15.976 13.386 -9.315 1.00 96.69 99 THR A O 1
ATOM 761 N N . ARG A 1 100 ? 17.249 12.224 -7.860 1.00 97.69 100 ARG A N 1
ATOM 762 C CA . ARG A 1 100 ? 18.355 11.969 -8.797 1.00 97.69 100 ARG A CA 1
ATOM 763 C C . ARG A 1 100 ? 17.913 11.048 -9.936 1.00 97.69 100 ARG A C 1
ATOM 765 O O . ARG A 1 100 ? 18.141 11.389 -11.096 1.00 97.69 100 ARG A O 1
ATOM 772 N N . LEU A 1 101 ? 17.195 9.965 -9.631 1.00 97.19 101 LEU A N 1
ATOM 773 C CA . LEU A 1 101 ? 16.668 9.018 -10.617 1.00 97.19 101 LEU A CA 1
ATOM 774 C C . LEU A 1 101 ? 15.724 9.711 -11.599 1.00 97.19 101 LEU A C 1
ATOM 776 O O . LEU A 1 101 ? 15.900 9.586 -12.807 1.00 97.19 101 LEU A O 1
ATOM 780 N N . ARG A 1 102 ? 14.791 10.536 -11.109 1.00 96.75 102 ARG A N 1
ATOM 781 C CA . ARG A 1 102 ? 13.883 11.328 -11.955 1.00 96.75 102 ARG A CA 1
ATOM 782 C C . ARG A 1 102 ? 14.645 12.245 -12.915 1.00 96.75 102 ARG A C 1
ATOM 784 O O . ARG A 1 102 ? 14.236 12.426 -14.064 1.00 96.75 102 ARG A O 1
ATOM 791 N N . THR A 1 103 ? 15.747 12.832 -12.450 1.00 97.00 103 THR A N 1
ATOM 792 C CA . THR A 1 103 ? 16.608 13.706 -13.258 1.00 97.00 103 THR A CA 1
ATOM 793 C C . THR A 1 103 ? 17.378 12.915 -14.314 1.00 97.00 103 THR A C 1
ATOM 795 O O . THR A 1 103 ? 17.388 13.323 -15.477 1.00 97.00 103 THR A O 1
ATOM 798 N N . SER A 1 104 ? 17.977 11.781 -13.939 1.00 96.62 104 SER A N 1
ATOM 799 C CA . SER A 1 104 ? 18.683 10.888 -14.867 1.00 96.62 104 SER A CA 1
ATOM 800 C C . SER A 1 104 ? 17.729 10.333 -15.933 1.00 96.62 104 SER A C 1
ATOM 802 O O . SER A 1 104 ? 17.968 10.504 -17.127 1.00 96.62 104 SER A O 1
ATOM 804 N N . ALA A 1 105 ? 16.566 9.819 -15.522 1.00 96.81 105 ALA A N 1
ATOM 805 C CA . ALA A 1 105 ? 15.522 9.322 -16.415 1.00 96.81 105 ALA A CA 1
ATOM 806 C C . ALA A 1 105 ? 15.032 10.396 -17.401 1.00 96.81 105 ALA A C 1
ATOM 808 O O . ALA A 1 105 ? 14.839 10.119 -18.582 1.00 96.81 105 ALA A O 1
ATOM 809 N N . ARG A 1 106 ? 14.893 11.658 -16.964 1.00 96.62 106 ARG A N 1
ATOM 810 C CA . ARG A 1 106 ? 14.567 12.772 -17.871 1.00 96.62 106 ARG A CA 1
ATOM 811 C C . ARG A 1 106 ? 15.653 12.990 -18.927 1.00 96.62 106 ARG A C 1
ATOM 813 O O . ARG A 1 106 ? 15.309 13.192 -20.088 1.00 96.62 106 ARG A O 1
ATOM 820 N N . LYS A 1 107 ? 16.932 12.990 -18.537 1.00 95.88 107 LYS A N 1
ATOM 821 C CA . LYS A 1 107 ? 18.061 13.181 -19.467 1.00 95.88 107 LYS A CA 1
ATOM 822 C C . LYS A 1 107 ? 18.149 12.040 -20.481 1.00 95.88 107 LYS A C 1
ATOM 824 O O . LYS A 1 107 ? 18.364 12.298 -21.659 1.00 95.88 107 LYS A O 1
ATOM 829 N N . ALA A 1 108 ? 17.921 10.813 -20.023 1.00 95.12 108 ALA A N 1
ATOM 830 C CA . ALA A 1 108 ? 17.947 9.602 -20.837 1.00 95.12 108 ALA A CA 1
ATOM 831 C C . ALA A 1 108 ? 16.640 9.336 -21.614 1.00 95.12 108 ALA A C 1
ATOM 833 O O . ALA A 1 108 ? 16.547 8.330 -22.308 1.00 95.12 108 ALA A O 1
ATOM 834 N N . GLN A 1 109 ? 15.637 10.222 -21.515 1.00 96.31 109 GLN A N 1
ATOM 835 C CA . GLN A 1 109 ? 14.322 10.073 -22.159 1.00 96.31 109 GLN A CA 1
ATOM 836 C C . GLN A 1 109 ? 13.606 8.758 -21.790 1.00 96.31 109 GLN A C 1
ATOM 838 O O . GLN A 1 109 ? 13.046 8.079 -22.645 1.00 96.31 109 GLN A O 1
ATOM 843 N N . LEU A 1 110 ? 13.610 8.423 -20.497 1.00 95.75 110 LEU A N 1
ATOM 844 C CA . LEU A 1 110 ? 13.000 7.230 -19.902 1.00 95.75 110 LEU A CA 1
ATOM 845 C C . LEU A 1 110 ? 11.711 7.630 -19.153 1.00 95.75 110 LEU A C 1
ATOM 847 O O . LEU A 1 110 ? 11.760 7.958 -17.959 1.00 95.75 110 LEU A O 1
ATOM 851 N N . PRO A 1 111 ? 10.564 7.759 -19.850 1.00 93.19 111 PRO A N 1
ATOM 852 C CA . PRO A 1 111 ? 9.341 8.305 -19.270 1.00 93.19 111 PRO A CA 1
ATOM 853 C C . PRO A 1 111 ? 8.751 7.432 -18.157 1.00 93.19 111 PRO A C 1
ATOM 855 O O . PRO A 1 111 ? 8.250 8.000 -17.184 1.00 93.19 111 PRO A O 1
ATOM 858 N N . ALA A 1 112 ? 8.827 6.100 -18.257 1.00 90.38 112 ALA A N 1
ATOM 859 C CA . ALA A 1 112 ? 8.284 5.210 -17.232 1.00 90.38 112 ALA A CA 1
ATOM 860 C C . ALA A 1 112 ? 9.093 5.319 -15.934 1.00 90.38 112 ALA A C 1
ATOM 862 O O . ALA A 1 112 ? 8.518 5.549 -14.870 1.00 90.38 112 ALA A O 1
ATOM 863 N N . LEU A 1 113 ? 10.429 5.287 -16.018 1.00 94.00 113 LEU A N 1
ATOM 864 C CA . LEU A 1 113 ? 11.277 5.509 -14.838 1.00 94.00 113 LEU A CA 1
ATOM 865 C C . LEU A 1 113 ? 11.087 6.896 -14.236 1.00 94.00 113 LEU A C 1
ATOM 867 O O . LEU A 1 113 ? 11.093 7.055 -13.017 1.00 94.00 113 LEU A O 1
ATOM 871 N N . ARG A 1 114 ? 10.921 7.923 -15.075 1.00 95.00 114 ARG A N 1
ATOM 872 C CA . ARG A 1 114 ? 10.688 9.286 -14.593 1.00 95.00 114 ARG A CA 1
ATOM 873 C C . ARG A 1 114 ? 9.380 9.384 -13.806 1.00 95.00 114 ARG A C 1
ATOM 875 O O . ARG A 1 114 ? 9.350 10.108 -12.809 1.00 95.00 114 ARG A O 1
ATOM 882 N N . ALA A 1 115 ? 8.327 8.711 -14.267 1.00 90.94 115 ALA A N 1
ATOM 883 C CA . ALA A 1 115 ? 7.047 8.653 -13.571 1.00 90.94 115 ALA A CA 1
ATOM 884 C C . ALA A 1 115 ? 7.192 7.926 -12.226 1.00 90.94 115 ALA A C 1
ATOM 886 O O . ALA A 1 115 ? 6.863 8.510 -11.198 1.00 90.94 115 ALA A O 1
ATOM 887 N N . LEU A 1 116 ? 7.806 6.738 -12.217 1.00 92.00 116 LEU A N 1
ATOM 888 C CA . LEU A 1 116 ? 8.009 5.941 -11.000 1.00 92.00 116 LEU A CA 1
ATOM 889 C C . LEU A 1 116 ? 8.892 6.635 -9.964 1.00 92.00 116 LEU A C 1
ATOM 891 O O . LEU A 1 116 ? 8.604 6.597 -8.776 1.00 92.00 116 LEU A O 1
ATOM 895 N N . ALA A 1 117 ? 9.935 7.337 -10.399 1.00 93.69 117 ALA A N 1
ATOM 896 C CA . ALA A 1 117 ? 10.753 8.150 -9.505 1.00 93.69 117 ALA A CA 1
ATOM 897 C C . ALA A 1 117 ? 9.979 9.352 -8.928 1.00 93.69 117 ALA A C 1
ATOM 899 O O . ALA A 1 117 ? 10.305 9.849 -7.852 1.00 93.69 117 ALA A O 1
ATOM 900 N N . GLY A 1 118 ? 8.970 9.846 -9.655 1.00 91.94 118 GLY A N 1
ATOM 901 C CA . GLY A 1 118 ? 8.013 10.826 -9.149 1.00 91.94 118 GLY A CA 1
ATOM 902 C C . GLY A 1 118 ? 7.123 10.247 -8.063 1.00 91.94 118 GLY A C 1
ATOM 903 O O . GLY A 1 118 ? 7.120 10.786 -6.963 1.00 91.94 118 GLY A O 1
ATOM 904 N N . GLN A 1 119 ? 6.475 9.124 -8.365 1.00 90.00 119 GLN A N 1
ATOM 905 C CA . GLN A 1 119 ? 5.631 8.398 -7.424 1.00 90.00 119 GLN A CA 1
ATOM 906 C C . GLN A 1 119 ? 6.408 8.040 -6.154 1.00 90.00 119 GLN A C 1
ATOM 908 O O . GLN A 1 119 ? 5.990 8.390 -5.063 1.00 90.00 119 GLN A O 1
ATOM 913 N N . LEU A 1 120 ? 7.612 7.469 -6.274 1.00 91.00 120 LEU A N 1
ATOM 914 C CA . LEU A 1 120 ? 8.438 7.139 -5.111 1.00 91.00 120 LEU A CA 1
ATOM 915 C C . LEU A 1 120 ? 8.728 8.368 -4.238 1.00 91.00 120 LEU A C 1
ATOM 917 O O . LEU A 1 120 ? 8.702 8.274 -3.018 1.00 91.00 120 LEU A O 1
ATOM 921 N N . LYS A 1 121 ? 8.986 9.537 -4.835 1.00 90.44 121 LYS A N 1
ATOM 922 C CA . LYS A 1 121 ? 9.193 10.771 -4.066 1.00 90.44 121 LYS A CA 1
ATOM 923 C C . LYS A 1 121 ? 7.932 11.180 -3.290 1.00 90.44 121 LYS A C 1
ATOM 925 O O . LYS A 1 121 ? 8.068 11.666 -2.168 1.00 90.44 121 LYS A O 1
ATOM 930 N N . GLU A 1 122 ? 6.761 11.045 -3.903 1.00 88.75 122 GLU A N 1
ATOM 931 C CA . GLU A 1 122 ? 5.462 11.348 -3.290 1.00 88.75 122 GLU A CA 1
ATOM 932 C C . GLU A 1 122 ? 5.168 10.371 -2.144 1.00 88.75 122 GLU A C 1
ATOM 934 O O . GLU A 1 122 ? 4.921 10.809 -1.025 1.00 88.75 122 GLU A O 1
ATOM 939 N N . GLU A 1 123 ? 5.377 9.071 -2.354 1.00 88.88 123 GLU A N 1
ATOM 940 C CA . GLU A 1 123 ? 5.173 8.054 -1.316 1.00 88.88 123 GLU A CA 1
ATOM 941 C C . GLU A 1 123 ? 6.117 8.203 -0.114 1.00 88.88 123 GL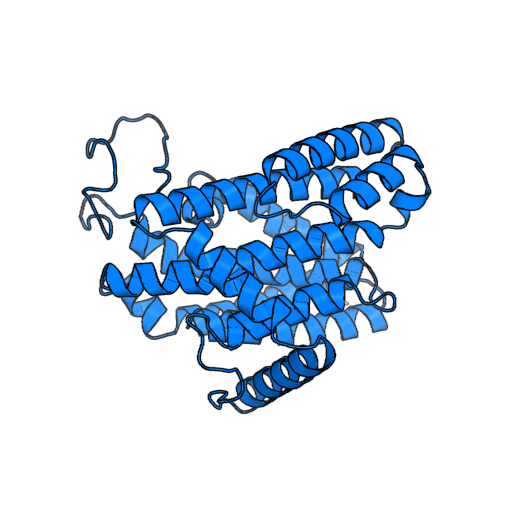U A C 1
ATOM 943 O O . GLU A 1 123 ? 5.738 7.921 1.024 1.00 88.88 123 GLU A O 1
ATOM 948 N N . GLN A 1 124 ? 7.342 8.703 -0.318 1.00 88.44 124 GLN A N 1
ATOM 949 C CA . GLN A 1 124 ? 8.217 9.055 0.807 1.00 88.44 124 GLN A CA 1
ATOM 950 C C . GLN A 1 124 ? 7.671 10.244 1.614 1.00 88.44 124 GLN A C 1
ATOM 952 O O . GLN A 1 124 ? 7.802 10.255 2.836 1.00 88.44 124 GLN A O 1
ATOM 957 N N . ALA A 1 125 ? 7.024 11.218 0.966 1.00 86.62 125 ALA A N 1
ATOM 958 C CA . ALA A 1 125 ? 6.362 12.310 1.679 1.00 86.62 125 ALA A CA 1
ATOM 959 C C . ALA A 1 125 ? 5.134 11.809 2.457 1.00 86.62 125 ALA A C 1
ATOM 961 O O . ALA A 1 12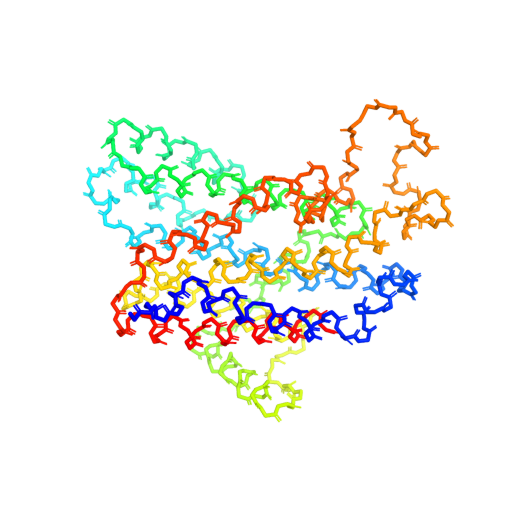5 ? 4.931 12.208 3.604 1.00 86.62 125 ALA A O 1
ATOM 962 N N . HIS A 1 126 ? 4.366 10.874 1.887 1.00 88.38 126 HIS A N 1
ATOM 963 C CA . HIS A 1 126 ? 3.266 10.217 2.592 1.00 88.38 126 HIS A CA 1
ATOM 964 C C . HIS A 1 126 ? 3.757 9.465 3.841 1.00 88.38 126 HIS A C 1
ATOM 966 O O . HIS A 1 126 ? 3.146 9.590 4.904 1.00 88.38 126 HIS A O 1
ATOM 972 N N . ASN A 1 127 ? 4.892 8.759 3.776 1.00 88.69 127 ASN A N 1
ATOM 973 C CA . ASN A 1 127 ? 5.490 8.125 4.961 1.00 88.69 127 ASN A CA 1
ATOM 974 C C . ASN A 1 127 ? 5.806 9.138 6.061 1.00 88.69 127 ASN A C 1
ATOM 976 O O . ASN A 1 127 ? 5.508 8.894 7.231 1.00 88.69 127 ASN A O 1
ATOM 980 N N . ASP A 1 128 ? 6.374 10.286 5.689 1.00 88.44 128 ASP A N 1
ATOM 981 C CA . ASP A 1 128 ? 6.670 11.353 6.639 1.00 88.44 128 ASP A CA 1
ATOM 982 C C . ASP A 1 128 ? 5.400 11.909 7.290 1.00 88.44 128 ASP A C 1
ATOM 984 O O . ASP A 1 128 ? 5.402 12.147 8.500 1.00 88.44 128 ASP A O 1
ATOM 988 N N . TYR A 1 129 ? 4.307 12.079 6.538 1.00 89.81 129 TYR A N 1
ATOM 989 C CA . TYR A 1 129 ? 3.021 12.486 7.112 1.00 89.81 129 TYR A CA 1
ATOM 990 C C . TYR A 1 129 ? 2.453 11.434 8.061 1.00 89.81 129 TYR A C 1
ATOM 992 O O . TYR A 1 129 ? 1.960 11.786 9.133 1.00 89.81 129 TYR A O 1
ATOM 1000 N N . TYR A 1 130 ? 2.553 10.150 7.714 1.00 92.25 130 TYR A N 1
ATOM 1001 C CA . TYR A 1 130 ? 2.077 9.075 8.579 1.00 92.25 130 TYR A CA 1
ATOM 1002 C C . TYR A 1 130 ? 2.882 9.002 9.883 1.00 92.25 130 TYR A C 1
ATOM 1004 O O . TYR A 1 130 ? 2.310 8.883 10.965 1.00 92.25 130 TYR A O 1
ATOM 1012 N N . ARG A 1 131 ? 4.209 9.145 9.802 1.00 90.56 131 ARG A N 1
ATOM 1013 C CA . ARG A 1 131 ? 5.104 9.199 10.965 1.00 90.56 131 ARG A CA 1
ATOM 1014 C C . ARG A 1 131 ? 4.776 10.373 11.886 1.00 90.56 131 ARG A C 1
ATOM 1016 O O . ARG A 1 131 ? 4.592 10.173 13.082 1.00 90.56 131 ARG A O 1
ATOM 1023 N N . GLN A 1 132 ? 4.631 11.572 11.325 1.00 89.44 132 GLN A N 1
ATOM 1024 C CA . GLN A 1 132 ? 4.245 12.766 12.084 1.00 89.44 132 GLN A CA 1
ATOM 1025 C C . GLN A 1 132 ? 2.872 12.596 12.741 1.00 89.44 132 GLN A C 1
ATOM 1027 O O . GLN A 1 132 ? 2.681 12.997 13.886 1.00 89.44 132 GLN A O 1
ATOM 1032 N N . MET A 1 133 ? 1.922 11.958 12.052 1.00 90.56 133 MET A N 1
ATOM 1033 C CA . MET A 1 133 ? 0.635 11.607 12.644 1.00 90.56 133 MET A CA 1
ATOM 1034 C C . MET A 1 133 ? 0.824 10.693 13.864 1.00 90.56 133 MET A C 1
ATOM 1036 O O . MET A 1 133 ? 0.298 11.012 14.928 1.00 90.56 133 MET A O 1
ATOM 1040 N N . LEU A 1 134 ? 1.587 9.599 13.754 1.00 91.38 134 LEU A N 1
ATOM 1041 C CA . LEU A 1 134 ? 1.858 8.701 14.887 1.00 91.38 134 LEU A CA 1
ATOM 1042 C C . LEU A 1 134 ? 2.454 9.461 16.085 1.00 91.38 134 LEU A C 1
ATOM 1044 O O . LEU A 1 134 ? 1.944 9.332 17.199 1.00 91.38 134 LEU A O 1
ATOM 1048 N N . GLU A 1 135 ? 3.457 10.310 15.847 1.00 90.88 135 GLU A N 1
ATOM 1049 C CA . GLU A 1 135 ? 4.097 11.135 16.880 1.00 90.88 135 GLU A CA 1
ATOM 1050 C C . GLU A 1 135 ? 3.100 12.072 17.578 1.00 90.88 135 GLU A C 1
ATOM 1052 O O . GLU A 1 135 ? 3.055 12.118 18.808 1.00 90.88 135 GLU A O 1
ATOM 1057 N N . ILE A 1 136 ? 2.246 12.767 16.817 1.00 88.50 136 ILE A N 1
ATOM 1058 C CA . ILE A 1 136 ? 1.217 13.669 17.363 1.00 88.50 136 ILE A CA 1
ATOM 1059 C C . ILE A 1 136 ? 0.220 12.908 18.243 1.00 88.50 136 ILE A C 1
ATOM 1061 O O . ILE A 1 136 ? -0.190 13.400 19.293 1.00 88.50 136 ILE A O 1
ATOM 1065 N N . TYR A 1 137 ? -0.145 11.684 17.861 1.00 88.81 137 TYR A N 1
ATOM 1066 C CA . TYR A 1 137 ? -1.001 10.824 18.680 1.00 88.81 137 TYR A CA 1
ATOM 1067 C C . TYR A 1 137 ? -0.260 10.169 19.859 1.00 88.81 137 TYR A C 1
ATOM 1069 O O . TYR A 1 137 ? -0.858 9.371 20.591 1.00 88.81 137 TYR A O 1
ATOM 1077 N N . GLY A 1 138 ? 1.015 10.495 20.090 1.00 89.88 138 GLY A N 1
ATOM 1078 C CA . GLY A 1 138 ? 1.830 9.931 21.163 1.00 89.88 138 GLY A CA 1
ATOM 1079 C C . GLY A 1 138 ? 2.080 8.438 20.965 1.00 89.88 138 GLY A C 1
ATOM 1080 O O . GLY A 1 138 ? 1.914 7.654 21.903 1.00 89.88 138 GLY A O 1
ATOM 1081 N N . ILE A 1 139 ? 2.355 8.034 19.726 1.00 91.62 139 ILE A N 1
ATOM 1082 C CA . ILE A 1 139 ? 2.800 6.693 19.347 1.00 91.62 139 ILE A CA 1
ATOM 1083 C C . ILE A 1 139 ? 4.259 6.819 18.917 1.00 91.62 139 ILE A C 1
ATOM 1085 O O . ILE A 1 139 ? 4.576 7.556 17.986 1.00 91.62 139 ILE A O 1
ATOM 1089 N N . ASP A 1 140 ? 5.139 6.086 19.592 1.00 90.75 140 ASP A N 1
ATOM 1090 C CA . ASP A 1 140 ? 6.551 6.014 19.227 1.00 90.75 140 ASP A CA 1
ATOM 1091 C C . ASP A 1 140 ? 6.712 5.175 17.950 1.00 90.75 140 ASP A C 1
ATOM 1093 O O . ASP A 1 140 ? 6.593 3.947 17.969 1.00 90.75 140 ASP A O 1
ATOM 1097 N N . HIS A 1 141 ? 6.940 5.850 16.822 1.00 88.81 141 HIS A N 1
ATOM 1098 C CA . HIS A 1 141 ? 7.074 5.191 15.527 1.00 88.81 141 HIS A CA 1
ATOM 1099 C C . HIS A 1 141 ? 8.334 4.316 15.436 1.00 88.81 141 HIS A C 1
ATOM 1101 O O . HIS A 1 141 ? 8.289 3.293 14.755 1.00 88.81 141 HIS A O 1
ATOM 1107 N N . GLU A 1 142 ? 9.428 4.669 16.121 1.00 89.00 142 GLU A N 1
ATOM 1108 C CA . GLU A 1 142 ? 10.661 3.872 16.125 1.00 89.00 142 GLU A CA 1
ATOM 1109 C C . GLU A 1 142 ? 10.459 2.584 16.918 1.00 89.00 142 GLU A C 1
ATOM 1111 O O . GLU A 1 142 ? 10.902 1.518 16.490 1.00 89.00 142 GLU A O 1
ATOM 1116 N N . ALA A 1 143 ? 9.725 2.644 18.033 1.00 89.88 143 ALA A N 1
ATOM 1117 C CA . ALA A 1 143 ? 9.353 1.446 18.781 1.00 89.88 143 ALA A CA 1
ATOM 1118 C C . ALA A 1 143 ? 8.447 0.518 17.955 1.00 89.88 143 ALA A C 1
ATOM 1120 O O . ALA A 1 143 ? 8.684 -0.691 17.905 1.00 89.88 143 ALA A O 1
ATOM 1121 N N . VAL A 1 144 ? 7.442 1.072 17.263 1.00 89.00 144 VAL A N 1
ATOM 1122 C CA . VAL A 1 144 ? 6.570 0.293 16.365 1.00 89.00 144 VAL A CA 1
ATOM 1123 C C . VAL A 1 144 ? 7.383 -0.317 15.224 1.00 89.00 144 VAL A C 1
ATOM 1125 O O . VAL A 1 144 ? 7.232 -1.502 14.932 1.00 89.00 144 VAL A O 1
ATOM 1128 N N . TYR A 1 145 ? 8.264 0.459 14.589 1.00 89.12 145 TYR A N 1
ATOM 1129 C CA . TYR A 1 145 ? 9.089 -0.049 13.500 1.00 89.12 145 TYR A CA 1
ATOM 1130 C C . TYR A 1 145 ? 10.065 -1.131 13.972 1.00 89.12 145 TYR A C 1
ATOM 1132 O O . TYR A 1 145 ? 10.172 -2.171 13.334 1.00 89.12 145 TYR A O 1
ATOM 1140 N N . THR A 1 146 ? 10.714 -0.938 15.119 1.00 89.75 146 THR A N 1
ATOM 1141 C CA . THR A 1 146 ? 11.624 -1.933 15.701 1.00 89.75 146 THR A CA 1
ATOM 1142 C C . THR A 1 146 ? 10.887 -3.229 16.028 1.00 89.75 146 THR A C 1
ATOM 1144 O O . THR A 1 146 ? 11.383 -4.304 15.714 1.00 89.75 146 THR A O 1
ATOM 1147 N N . ALA A 1 147 ? 9.674 -3.159 16.588 1.00 88.12 147 ALA A N 1
ATOM 1148 C CA . ALA A 1 147 ? 8.855 -4.350 16.818 1.00 88.12 147 ALA A CA 1
ATOM 1149 C C . ALA A 1 147 ? 8.522 -5.080 15.506 1.00 88.12 147 ALA A C 1
ATOM 1151 O O . ALA A 1 147 ? 8.554 -6.309 15.450 1.00 88.12 147 ALA A O 1
ATOM 1152 N N . PHE A 1 148 ? 8.233 -4.328 14.441 1.00 88.12 148 PHE A N 1
ATOM 1153 C CA . PHE A 1 148 ? 7.995 -4.897 13.120 1.00 88.12 148 PHE A CA 1
ATOM 1154 C C . PHE A 1 148 ? 9.257 -5.540 12.530 1.00 88.12 148 PHE A C 1
ATOM 1156 O O . PHE A 1 148 ? 9.195 -6.656 12.030 1.00 88.12 148 PHE A O 1
ATOM 1163 N N . GLU A 1 149 ? 10.409 -4.880 12.622 1.00 87.69 149 GLU A N 1
ATOM 1164 C CA . GLU A 1 149 ? 11.695 -5.397 12.148 1.00 87.69 149 GLU A CA 1
ATOM 1165 C C . GLU A 1 149 ? 12.125 -6.662 12.902 1.00 87.69 149 GLU A C 1
ATOM 1167 O O . GLU A 1 149 ? 12.541 -7.631 12.270 1.00 87.69 149 GLU A O 1
ATOM 1172 N N . THR A 1 150 ? 11.974 -6.692 14.229 1.00 87.81 150 THR A N 1
ATOM 1173 C CA . THR A 1 150 ? 12.203 -7.894 15.044 1.00 87.81 150 THR A CA 1
ATOM 1174 C C . THR A 1 150 ? 11.374 -9.057 14.516 1.00 87.81 150 THR A C 1
ATOM 1176 O O . THR A 1 150 ? 11.927 -10.108 14.204 1.00 87.81 150 THR A O 1
ATOM 1179 N N . TYR A 1 151 ? 10.079 -8.834 14.287 1.00 85.00 151 TYR A N 1
ATOM 1180 C CA . TYR A 1 151 ? 9.205 -9.830 13.677 1.00 85.00 151 TYR A CA 1
ATOM 1181 C C . TYR A 1 151 ? 9.708 -10.306 12.296 1.00 85.00 151 TYR A C 1
ATOM 1183 O O . TYR A 1 151 ? 9.710 -11.504 12.013 1.00 85.00 151 TYR A O 1
ATOM 1191 N N . LEU A 1 152 ? 10.162 -9.393 11.426 1.00 83.62 152 LEU A N 1
ATOM 1192 C CA . LEU A 1 152 ? 10.689 -9.756 10.102 1.00 83.62 152 LEU A CA 1
ATOM 1193 C C . LEU A 1 152 ? 11.967 -10.602 10.172 1.00 83.62 152 LEU A C 1
ATOM 1195 O O . LEU A 1 152 ? 12.218 -11.381 9.249 1.00 83.62 152 LEU A O 1
ATOM 1199 N N . ASN A 1 153 ? 12.764 -10.425 11.226 1.00 86.44 153 ASN A N 1
ATOM 1200 C CA . ASN A 1 153 ? 14.037 -11.111 11.437 1.00 86.44 153 ASN A CA 1
ATOM 1201 C C . ASN A 1 153 ? 13.886 -12.452 12.169 1.00 86.44 153 ASN A C 1
ATOM 1203 O O . ASN A 1 153 ? 14.742 -13.320 12.014 1.00 86.44 153 ASN A O 1
ATOM 1207 N N . GLU A 1 154 ? 12.824 -12.627 12.955 1.00 87.81 154 GLU A N 1
ATOM 1208 C CA . GLU A 1 154 ? 12.557 -13.864 13.699 1.00 87.81 154 GLU A CA 1
ATOM 1209 C C . GLU A 1 154 ? 12.058 -15.007 12.806 1.00 87.81 154 GLU A C 1
ATOM 1211 O O . GLU A 1 154 ? 12.311 -16.170 13.116 1.00 87.81 154 GLU A O 1
ATOM 1216 N N . LEU A 1 155 ? 11.388 -14.693 11.692 1.00 86.38 155 LEU A N 1
ATOM 1217 C CA . LEU A 1 155 ? 10.802 -15.690 10.793 1.00 86.38 155 LEU A CA 1
ATOM 1218 C C . LEU A 1 155 ? 11.561 -15.798 9.465 1.00 86.38 155 LEU A C 1
ATOM 1220 O O . LEU A 1 155 ? 11.788 -14.809 8.750 1.00 86.38 155 LEU A O 1
ATOM 1224 N N . ALA A 1 156 ? 11.868 -17.036 9.073 1.00 90.31 156 ALA A N 1
ATOM 1225 C CA . ALA A 1 156 ? 12.399 -17.333 7.745 1.00 90.31 156 ALA A CA 1
ATOM 1226 C C . ALA A 1 156 ? 11.419 -16.880 6.645 1.00 90.31 156 ALA A C 1
ATOM 1228 O O . ALA A 1 156 ? 10.212 -16.755 6.870 1.00 90.31 156 ALA A O 1
ATOM 1229 N N . ILE A 1 157 ? 11.922 -16.607 5.437 1.00 90.31 157 ILE A N 1
ATOM 1230 C CA . ILE A 1 157 ? 11.076 -16.147 4.320 1.00 90.31 157 ILE A CA 1
ATOM 1231 C C . ILE A 1 157 ? 10.033 -17.217 3.969 1.00 90.31 157 ILE A C 1
ATOM 1233 O O . ILE A 1 157 ? 8.860 -16.905 3.793 1.00 90.31 157 ILE A O 1
ATOM 1237 N N . GLU A 1 158 ? 10.441 -18.482 3.946 1.00 90.94 158 GLU A N 1
ATOM 1238 C CA . GLU A 1 158 ? 9.590 -19.625 3.615 1.00 90.94 158 GLU A CA 1
ATOM 1239 C C . GLU A 1 158 ? 8.457 -19.808 4.633 1.00 90.94 158 GLU A C 1
ATOM 1241 O O . GLU A 1 158 ? 7.327 -20.143 4.276 1.00 90.94 158 GLU A O 1
ATOM 1246 N N . GLU A 1 159 ? 8.744 -19.545 5.907 1.00 91.06 159 GLU A N 1
ATOM 1247 C CA . GLU A 1 159 ? 7.753 -19.589 6.980 1.00 91.06 159 GLU A CA 1
ATOM 1248 C C . GLU A 1 159 ? 6.734 -18.454 6.835 1.00 91.06 159 GLU A C 1
ATOM 1250 O O . GLU A 1 159 ? 5.526 -18.686 6.896 1.00 91.06 159 GLU A O 1
ATOM 1255 N N . ARG A 1 160 ? 7.198 -17.234 6.538 1.00 90.94 160 ARG A N 1
ATOM 1256 C CA . ARG A 1 160 ? 6.316 -16.092 6.252 1.00 90.94 160 ARG A CA 1
ATOM 1257 C C . ARG A 1 160 ? 5.417 -16.336 5.045 1.00 90.94 160 ARG A C 1
ATOM 1259 O O . ARG A 1 160 ? 4.250 -15.933 5.062 1.00 90.94 160 ARG A O 1
ATOM 1266 N N . ASP A 1 161 ? 5.930 -17.010 4.022 1.00 91.50 161 ASP A N 1
ATOM 1267 C CA . ASP A 1 161 ? 5.155 -17.397 2.847 1.00 91.50 161 ASP A CA 1
ATOM 1268 C C . ASP A 1 161 ? 4.056 -18.402 3.208 1.00 91.50 161 ASP A C 1
ATOM 1270 O O . ASP A 1 161 ? 2.910 -18.222 2.787 1.00 91.50 161 ASP A O 1
ATOM 1274 N N . CYS A 1 162 ? 4.369 -19.409 4.032 1.00 91.62 162 CYS A N 1
ATOM 1275 C CA . CYS A 1 162 ? 3.383 -20.371 4.530 1.00 91.62 162 CYS A CA 1
ATOM 1276 C C . CYS A 1 162 ? 2.262 -19.669 5.310 1.00 91.62 162 CYS A C 1
ATOM 1278 O O . CYS A 1 162 ? 1.087 -19.806 4.966 1.00 91.62 162 CYS A O 1
ATOM 1280 N N . LEU A 1 163 ? 2.622 -18.831 6.285 1.00 91.94 163 LEU A N 1
ATOM 1281 C CA . LEU A 1 163 ? 1.661 -18.086 7.103 1.00 91.94 163 LEU A CA 1
ATOM 1282 C C . LEU A 1 163 ? 0.788 -17.145 6.258 1.00 91.94 163 LEU A C 1
ATOM 1284 O O . LEU A 1 163 ? -0.421 -17.044 6.467 1.00 91.94 163 LEU A O 1
ATOM 1288 N N . THR A 1 164 ? 1.375 -16.495 5.250 1.00 93.56 164 THR A N 1
ATOM 1289 C CA . THR A 1 164 ? 0.634 -15.645 4.305 1.00 93.56 164 THR A CA 1
ATOM 1290 C C . THR A 1 164 ? -0.412 -16.452 3.530 1.00 93.56 164 THR A C 1
ATOM 1292 O O . THR A 1 164 ? -1.543 -15.991 3.362 1.00 93.56 164 THR A O 1
ATOM 1295 N N . GLN A 1 165 ? -0.073 -17.667 3.084 1.00 93.12 165 GLN A N 1
ATOM 1296 C CA . GLN A 1 165 ? -1.022 -18.555 2.404 1.00 93.12 165 GLN A CA 1
ATOM 1297 C C . GLN A 1 165 ? -2.137 -19.039 3.331 1.00 93.12 165 GLN A C 1
ATOM 1299 O O . GLN A 1 165 ? -3.293 -19.109 2.914 1.00 93.12 165 GLN A O 1
ATOM 1304 N N . GLU A 1 166 ? -1.830 -19.322 4.594 1.00 93.12 166 GLU A N 1
ATOM 1305 C CA . GLU A 1 166 ? -2.838 -19.716 5.577 1.00 93.12 166 GLU A CA 1
ATOM 1306 C C . GLU A 1 166 ? -3.834 -18.588 5.860 1.00 93.12 166 GLU A C 1
ATOM 1308 O O . GLU A 1 166 ? -5.045 -18.825 5.863 1.00 93.12 166 GLU A O 1
ATOM 1313 N N . VAL A 1 167 ? -3.359 -17.346 6.002 1.00 93.94 167 VAL A N 1
ATOM 1314 C CA . VAL A 1 167 ? -4.237 -16.175 6.154 1.00 93.94 167 VAL A CA 1
ATOM 1315 C C . VAL A 1 167 ? -5.100 -15.957 4.909 1.00 93.94 167 VAL A C 1
ATOM 1317 O O . VAL A 1 167 ? -6.302 -15.697 5.024 1.00 93.94 167 VAL A O 1
ATOM 1320 N N . LEU A 1 168 ? -4.541 -16.107 3.707 1.00 93.19 168 LEU A N 1
ATOM 1321 C CA . LEU A 1 168 ? -5.319 -16.040 2.466 1.00 93.19 168 LEU A CA 1
ATOM 1322 C C . LEU A 1 168 ? -6.391 -17.138 2.401 1.00 93.19 168 LEU A C 1
ATOM 1324 O O . LEU A 1 168 ? -7.545 -16.861 2.070 1.00 93.19 168 LEU A O 1
ATOM 1328 N N . ALA A 1 169 ? -6.054 -18.370 2.778 1.00 92.88 169 ALA A N 1
ATOM 1329 C CA . ALA A 1 169 ? -7.006 -19.475 2.818 1.00 92.88 169 ALA A CA 1
ATOM 1330 C C . ALA A 1 169 ? -8.109 -19.256 3.871 1.00 92.88 169 ALA A C 1
ATOM 1332 O O . ALA A 1 169 ? -9.273 -19.579 3.624 1.00 92.88 169 ALA A O 1
ATOM 1333 N N . ALA A 1 170 ? -7.770 -18.690 5.032 1.00 90.62 170 ALA A N 1
ATOM 1334 C CA . ALA A 1 170 ? -8.728 -18.361 6.083 1.00 90.62 170 ALA A CA 1
ATOM 1335 C C . ALA A 1 170 ? -9.692 -17.248 5.639 1.00 90.62 170 ALA A C 1
ATOM 1337 O O . ALA A 1 170 ? -10.911 -17.414 5.724 1.00 90.62 170 ALA A O 1
ATOM 1338 N N . THR A 1 171 ? -9.169 -16.158 5.065 1.00 89.25 171 THR A N 1
ATOM 1339 C CA . THR A 1 171 ? -10.002 -15.068 4.524 1.00 89.25 171 THR A CA 1
ATOM 1340 C C . THR A 1 171 ? -10.897 -15.540 3.378 1.00 89.25 171 THR A C 1
ATOM 1342 O O . THR A 1 171 ? -12.044 -15.111 3.285 1.00 89.25 171 THR A O 1
ATOM 1345 N N . GLN A 1 172 ? -10.432 -16.472 2.538 1.00 88.00 172 GLN A N 1
ATOM 1346 C CA . GLN A 1 172 ? -11.252 -17.128 1.512 1.00 88.00 172 GLN A CA 1
ATOM 1347 C C . GLN A 1 172 ? -12.440 -17.906 2.079 1.00 88.00 172 GLN A C 1
ATOM 1349 O O . GLN A 1 172 ? -13.504 -17.922 1.463 1.00 88.00 172 GLN A O 1
ATOM 1354 N N . LYS A 1 173 ? -12.278 -18.527 3.247 1.00 87.56 173 LYS A N 1
ATOM 1355 C CA . LYS A 1 173 ? -13.326 -19.306 3.919 1.00 87.56 173 LYS A CA 1
ATOM 1356 C C . LYS A 1 173 ? -14.224 -18.459 4.826 1.00 87.56 173 LYS A C 1
ATOM 1358 O O . LYS A 1 173 ? -15.182 -18.992 5.378 1.00 87.56 173 LYS A O 1
ATOM 1363 N N . GLY A 1 174 ? -13.925 -17.168 4.992 1.00 81.19 174 GLY A N 1
ATOM 1364 C CA . GLY A 1 174 ? -14.617 -16.293 5.941 1.00 81.19 174 GLY A CA 1
ATOM 1365 C C . GLY A 1 174 ? -14.317 -16.625 7.408 1.00 81.19 174 GLY A C 1
ATOM 1366 O O . GLY A 1 174 ? -15.137 -16.334 8.275 1.00 81.19 174 GLY A O 1
ATOM 1367 N N . SER A 1 175 ? -13.175 -17.258 7.688 1.00 83.44 175 SER A N 1
ATOM 1368 C CA . SER A 1 175 ? -12.722 -17.595 9.042 1.00 83.44 175 SER A CA 1
ATOM 1369 C C . SER A 1 175 ? -11.614 -16.653 9.510 1.00 83.44 175 SER A C 1
ATOM 1371 O O . SER A 1 175 ? -10.800 -16.206 8.701 1.00 83.44 175 SER A O 1
ATOM 1373 N N . THR A 1 176 ? -11.537 -16.409 10.818 1.00 77.94 176 THR A N 1
ATOM 1374 C CA . THR A 1 176 ? -10.415 -15.685 11.429 1.00 77.94 176 THR A CA 1
ATOM 1375 C C . THR A 1 176 ? -9.154 -16.555 11.378 1.00 77.94 176 THR A C 1
ATOM 1377 O O . THR A 1 176 ? -9.222 -17.713 11.795 1.00 77.94 176 THR A O 1
ATOM 1380 N N . PRO A 1 177 ? -8.024 -16.049 10.861 1.00 78.62 177 PRO A N 1
ATOM 1381 C CA . PRO A 1 177 ? -6.757 -16.756 10.940 1.00 78.62 177 PRO A CA 1
ATOM 1382 C C . PRO A 1 177 ? -6.259 -16.790 12.390 1.00 78.62 177 PRO A C 1
ATOM 1384 O O . PRO A 1 177 ? -6.473 -15.843 13.145 1.00 78.62 177 PRO A O 1
ATOM 1387 N N . ASP A 1 178 ? -5.592 -17.878 12.760 1.00 71.44 178 ASP A N 1
ATOM 1388 C CA . ASP A 1 178 ? -5.005 -18.089 14.092 1.00 71.44 178 ASP A CA 1
ATOM 1389 C C . ASP A 1 178 ? -3.549 -18.559 13.963 1.00 71.44 178 ASP A C 1
ATOM 1391 O O . ASP A 1 178 ? -3.109 -19.499 14.617 1.00 71.44 178 ASP A O 1
ATOM 1395 N N . THR A 1 179 ? -2.829 -17.991 12.990 1.00 62.94 179 THR A N 1
ATOM 1396 C CA . THR A 1 179 ? -1.607 -18.621 12.468 1.00 62.94 179 THR A CA 1
ATOM 1397 C C . THR A 1 179 ? -0.348 -17.801 12.692 1.00 62.94 179 THR A C 1
ATOM 1399 O O . THR A 1 179 ? 0.719 -18.379 12.882 1.00 62.94 179 THR A O 1
ATOM 1402 N N . PHE A 1 180 ? -0.432 -16.468 12.733 1.00 60.03 180 PHE A N 1
ATOM 1403 C CA . PHE A 1 180 ? 0.739 -15.660 13.082 1.00 60.03 180 PHE A CA 1
ATOM 1404 C C . PHE A 1 180 ? 1.009 -15.660 14.599 1.00 60.03 180 PHE A C 1
ATOM 1406 O O . PHE A 1 180 ? 0.053 -15.669 15.379 1.00 60.03 180 PHE A O 1
ATOM 1413 N N . PRO A 1 181 ? 2.291 -15.575 15.018 1.00 60.97 181 PRO A N 1
ATOM 1414 C CA . PRO A 1 181 ? 2.668 -15.370 16.415 1.00 60.97 181 PRO A CA 1
ATOM 1415 C C . PRO A 1 181 ? 1.944 -14.171 17.040 1.00 60.97 181 PRO A C 1
ATOM 1417 O O . PRO A 1 181 ? 1.550 -13.239 16.330 1.00 60.97 181 PRO A O 1
ATOM 1420 N N . ASP A 1 182 ? 1.800 -14.174 18.367 1.00 62.81 182 ASP A N 1
ATOM 1421 C CA . ASP A 1 182 ? 1.224 -13.044 19.101 1.00 62.81 182 ASP A CA 1
ATOM 1422 C C . ASP A 1 182 ? 2.092 -11.795 18.880 1.00 62.81 182 ASP A C 1
ATOM 1424 O O . ASP A 1 182 ? 3.218 -11.688 19.369 1.00 62.81 182 ASP A O 1
ATOM 1428 N N . THR A 1 183 ? 1.586 -10.870 18.068 1.00 69.06 183 THR A N 1
ATOM 1429 C CA . THR A 1 183 ? 2.233 -9.595 17.757 1.00 69.06 183 THR A CA 1
ATOM 1430 C C . THR A 1 183 ? 1.230 -8.466 17.952 1.00 69.06 183 THR A C 1
ATOM 1432 O O . THR A 1 183 ? 0.015 -8.659 17.918 1.00 69.06 183 THR A O 1
ATOM 1435 N N . CYS A 1 184 ? 1.725 -7.235 18.088 1.00 73.00 184 CYS A N 1
ATOM 1436 C CA . CYS A 1 184 ? 0.857 -6.058 18.114 1.00 73.00 184 CYS A CA 1
ATOM 1437 C C . CYS A 1 184 ? 0.236 -5.722 16.739 1.00 73.00 184 CYS A C 1
ATOM 1439 O O . CYS A 1 184 ? -0.591 -4.807 16.648 1.00 73.00 184 CYS A O 1
ATOM 1441 N N . PHE A 1 185 ? 0.605 -6.453 15.678 1.00 83.75 185 PHE A N 1
ATOM 1442 C CA . PHE A 1 185 ? 0.162 -6.228 14.306 1.00 83.75 185 PHE A CA 1
ATOM 1443 C C . PHE A 1 185 ? -0.980 -7.163 13.903 1.00 83.75 185 PHE A C 1
ATOM 1445 O O . PHE A 1 185 ? -1.118 -8.285 14.377 1.00 83.75 185 PHE A O 1
ATOM 1452 N N . SER A 1 186 ? -1.808 -6.693 12.970 1.00 86.19 186 SER A N 1
ATOM 1453 C CA . SER A 1 186 ? -2.843 -7.530 12.364 1.00 86.19 186 SER A CA 1
ATOM 1454 C C . SER A 1 186 ? -2.209 -8.591 11.463 1.00 86.19 186 SER A C 1
ATOM 1456 O O . SER A 1 186 ? -1.427 -8.252 10.575 1.00 86.19 186 SER A O 1
ATOM 1458 N N . GLN A 1 187 ? -2.618 -9.851 11.624 1.00 90.00 187 GLN A N 1
ATOM 1459 C CA . GLN A 1 187 ? -2.206 -10.964 10.760 1.00 90.00 187 GLN A CA 1
ATOM 1460 C C . GLN A 1 187 ? -2.460 -10.665 9.272 1.00 90.00 187 GLN A C 1
ATOM 1462 O O . GLN A 1 187 ? -1.646 -10.999 8.415 1.00 90.00 187 GLN A O 1
ATOM 1467 N N . TYR A 1 188 ? -3.556 -9.962 8.963 1.00 92.62 188 TYR A N 1
ATOM 1468 C CA . TYR A 1 188 ? -3.890 -9.545 7.601 1.00 92.62 188 TYR A CA 1
ATOM 1469 C C . TYR A 1 188 ? -2.906 -8.510 7.043 1.00 92.62 188 TYR A C 1
ATOM 1471 O O . TYR A 1 188 ? -2.564 -8.567 5.865 1.00 92.62 188 TYR A O 1
ATOM 1479 N N . ILE A 1 189 ? -2.424 -7.585 7.881 1.00 92.12 189 ILE A N 1
ATOM 1480 C CA . ILE A 1 189 ? -1.433 -6.576 7.481 1.00 92.12 189 ILE A CA 1
ATOM 1481 C C . ILE A 1 189 ? -0.059 -7.208 7.282 1.00 92.12 189 ILE A C 1
ATOM 1483 O O . ILE A 1 189 ? 0.617 -6.885 6.308 1.00 92.12 189 ILE A O 1
ATOM 1487 N N . LEU A 1 190 ? 0.336 -8.129 8.162 1.00 91.38 190 LEU A N 1
ATOM 1488 C CA . LEU A 1 190 ? 1.585 -8.873 8.009 1.00 91.38 190 LEU A CA 1
ATOM 1489 C C . LEU A 1 190 ? 1.565 -9.703 6.719 1.00 91.38 190 LEU A C 1
ATOM 1491 O O . LEU A 1 190 ? 2.481 -9.592 5.907 1.00 91.38 190 LEU A O 1
ATOM 1495 N N . ALA A 1 191 ? 0.481 -10.448 6.477 1.00 93.38 191 ALA A N 1
ATOM 1496 C CA . ALA A 1 191 ? 0.276 -11.189 5.235 1.00 93.38 191 ALA A CA 1
ATOM 1497 C C . ALA A 1 191 ? 0.307 -10.268 4.002 1.00 93.38 191 ALA A C 1
ATOM 1499 O O . ALA A 1 191 ? 0.967 -10.589 3.017 1.00 93.38 191 ALA A O 1
ATOM 1500 N N . LEU A 1 192 ? -0.355 -9.106 4.052 1.00 94.38 192 LEU A N 1
ATOM 1501 C CA . LEU A 1 192 ? -0.363 -8.138 2.951 1.00 94.38 192 LEU A CA 1
ATOM 1502 C C . LEU A 1 192 ? 1.039 -7.586 2.663 1.00 94.38 192 LEU A C 1
ATOM 1504 O O . LEU A 1 192 ? 1.456 -7.546 1.506 1.00 94.38 192 LEU A O 1
ATOM 1508 N N . TYR A 1 193 ? 1.784 -7.208 3.703 1.00 93.56 193 TYR A N 1
ATOM 1509 C CA . TYR A 1 193 ? 3.168 -6.754 3.582 1.00 93.56 193 TYR A CA 1
ATOM 1510 C C . TYR A 1 193 ? 4.057 -7.815 2.918 1.00 93.56 193 TYR A C 1
ATOM 1512 O O . TYR A 1 193 ? 4.736 -7.523 1.928 1.00 93.56 193 TYR A O 1
ATOM 1520 N N . HIS A 1 194 ? 4.028 -9.053 3.428 1.00 92.81 194 HIS A N 1
ATOM 1521 C CA . HIS A 1 194 ? 4.843 -10.148 2.889 1.00 92.81 194 HIS A CA 1
ATOM 1522 C C . HIS A 1 194 ? 4.472 -10.458 1.456 1.00 92.81 194 HIS A C 1
ATOM 1524 O O . HIS A 1 194 ? 5.350 -10.608 0.609 1.00 92.81 194 HIS A O 1
ATOM 1530 N N . TYR A 1 195 ? 3.174 -10.485 1.163 1.00 95.00 195 TYR A N 1
ATOM 1531 C CA . TYR A 1 195 ? 2.680 -10.709 -0.181 1.00 95.00 195 TYR A CA 1
ATOM 1532 C C . TYR A 1 195 ? 3.247 -9.677 -1.162 1.00 95.00 195 TYR A C 1
ATOM 1534 O O . TYR A 1 195 ? 3.777 -10.056 -2.208 1.00 95.00 195 TYR A O 1
ATOM 1542 N N . LEU A 1 196 ? 3.184 -8.385 -0.820 1.00 94.94 196 LEU A N 1
ATOM 1543 C CA . LEU A 1 196 ? 3.712 -7.313 -1.664 1.00 94.94 196 LEU A CA 1
ATOM 1544 C C . LEU A 1 196 ? 5.213 -7.473 -1.908 1.00 94.94 196 LEU A C 1
ATOM 1546 O O . LEU A 1 196 ? 5.646 -7.429 -3.059 1.00 94.94 196 LEU A O 1
ATOM 1550 N N . LEU A 1 197 ? 6.004 -7.718 -0.861 1.00 92.81 197 LEU A N 1
ATOM 1551 C CA . LEU A 1 197 ? 7.447 -7.903 -1.018 1.00 92.81 197 LEU A CA 1
ATOM 1552 C C . LEU A 1 197 ? 7.804 -9.150 -1.820 1.00 92.81 197 LEU A C 1
ATOM 1554 O O . LEU A 1 197 ? 8.700 -9.092 -2.660 1.00 92.81 197 LEU A O 1
ATOM 1558 N N . ARG A 1 198 ? 7.105 -10.263 -1.596 1.00 93.50 198 ARG A N 1
ATOM 1559 C CA . ARG A 1 198 ? 7.312 -11.507 -2.339 1.00 93.50 198 ARG A CA 1
ATOM 1560 C C . ARG A 1 198 ? 7.087 -11.287 -3.831 1.00 93.50 198 ARG A C 1
ATOM 1562 O O . ARG A 1 198 ? 7.967 -11.583 -4.630 1.00 93.50 198 ARG A O 1
ATOM 1569 N N . VAL A 1 199 ? 5.957 -10.686 -4.209 1.00 95.31 199 VAL A N 1
ATOM 1570 C CA . VAL A 1 199 ? 5.645 -10.392 -5.619 1.00 95.31 199 VAL A CA 1
ATOM 1571 C C . VAL A 1 199 ? 6.618 -9.361 -6.208 1.00 95.31 199 VAL A C 1
ATOM 1573 O O . VAL A 1 199 ? 7.046 -9.490 -7.359 1.00 95.31 199 VAL A O 1
ATOM 1576 N N . ALA A 1 200 ? 7.025 -8.359 -5.426 1.00 94.44 200 ALA A N 1
ATOM 1577 C CA . ALA A 1 200 ? 8.016 -7.374 -5.851 1.00 94.44 200 ALA A CA 1
ATOM 1578 C C . ALA A 1 200 ? 9.419 -7.975 -6.054 1.00 94.44 200 ALA A C 1
ATOM 1580 O O . ALA A 1 200 ? 10.171 -7.462 -6.876 1.00 94.44 200 ALA A O 1
ATOM 1581 N N . ASN A 1 201 ? 9.774 -9.052 -5.352 1.00 92.88 201 ASN A N 1
ATOM 1582 C CA . ASN A 1 201 ? 11.070 -9.724 -5.490 1.00 92.88 201 ASN A CA 1
ATOM 1583 C C . ASN A 1 201 ? 11.064 -10.868 -6.511 1.00 92.88 201 ASN A C 1
ATOM 1585 O O . ASN A 1 201 ? 12.123 -11.216 -7.021 1.00 92.88 201 ASN A O 1
ATOM 1589 N N . ASP A 1 202 ? 9.904 -11.449 -6.818 1.00 94.31 202 ASP A N 1
ATOM 1590 C CA . ASP A 1 202 ? 9.805 -12.598 -7.720 1.00 94.31 202 ASP A CA 1
ATOM 1591 C C . ASP A 1 202 ? 10.154 -12.205 -9.170 1.00 94.31 202 ASP A C 1
ATOM 1593 O O . ASP A 1 202 ? 9.383 -11.473 -9.800 1.00 94.31 202 ASP A O 1
ATOM 1597 N N . PRO A 1 203 ? 11.276 -12.670 -9.750 1.00 92.62 203 PRO A N 1
ATOM 1598 C CA . PRO A 1 203 ? 11.669 -12.300 -11.109 1.00 92.62 203 PRO A CA 1
ATOM 1599 C C . PRO A 1 203 ? 10.689 -12.799 -12.183 1.00 92.62 203 PRO A C 1
ATOM 1601 O O . PRO A 1 203 ? 10.697 -12.266 -13.290 1.00 92.62 203 PRO A O 1
ATOM 1604 N N . ALA A 1 204 ? 9.833 -13.783 -11.878 1.00 94.75 204 ALA A N 1
ATOM 1605 C CA . ALA A 1 204 ? 8.814 -14.267 -12.805 1.00 94.75 204 ALA A CA 1
ATOM 1606 C C . ALA A 1 204 ? 7.629 -13.296 -12.939 1.00 94.75 204 ALA A C 1
ATOM 1608 O O . ALA A 1 204 ? 6.951 -13.291 -13.967 1.00 94.75 204 ALA A O 1
ATOM 1609 N N . VAL A 1 205 ? 7.386 -12.446 -11.934 1.00 95.50 205 VAL A N 1
ATOM 1610 C CA . VAL A 1 205 ? 6.276 -11.490 -11.969 1.00 95.50 205 VAL A CA 1
ATOM 1611 C C . VAL A 1 205 ? 6.705 -10.193 -12.642 1.00 95.50 205 VAL A C 1
ATOM 1613 O O . VAL A 1 205 ? 7.532 -9.443 -12.116 1.00 95.50 205 VAL A O 1
ATOM 1616 N N . LYS A 1 206 ? 6.074 -9.881 -13.776 1.00 94.62 206 LYS A N 1
ATOM 1617 C CA . LYS A 1 206 ? 6.316 -8.650 -14.540 1.00 94.62 206 LYS A CA 1
ATOM 1618 C C . LYS A 1 206 ? 5.968 -7.394 -13.739 1.00 94.62 206 LYS A C 1
ATOM 1620 O O . LYS A 1 206 ? 5.024 -7.381 -12.948 1.00 94.62 206 LYS A O 1
ATOM 1625 N N . PHE A 1 207 ? 6.660 -6.293 -14.040 1.00 94.44 207 PHE A N 1
ATOM 1626 C CA . PHE A 1 207 ? 6.373 -4.981 -13.451 1.00 94.44 207 PHE A CA 1
ATOM 1627 C C . PHE A 1 207 ? 4.892 -4.585 -13.580 1.00 94.44 207 PHE A C 1
ATOM 1629 O O . PHE A 1 207 ? 4.292 -4.157 -12.602 1.00 94.44 207 PHE A O 1
ATOM 1636 N N . VAL A 1 208 ? 4.279 -4.777 -14.755 1.00 94.56 208 VAL A N 1
ATOM 1637 C CA . VAL A 1 208 ? 2.878 -4.382 -14.997 1.00 94.56 208 VAL A CA 1
ATOM 1638 C C . VAL A 1 208 ? 1.879 -5.133 -14.105 1.00 94.56 208 VAL A C 1
ATOM 1640 O O . VAL A 1 208 ? 0.875 -4.554 -13.695 1.00 94.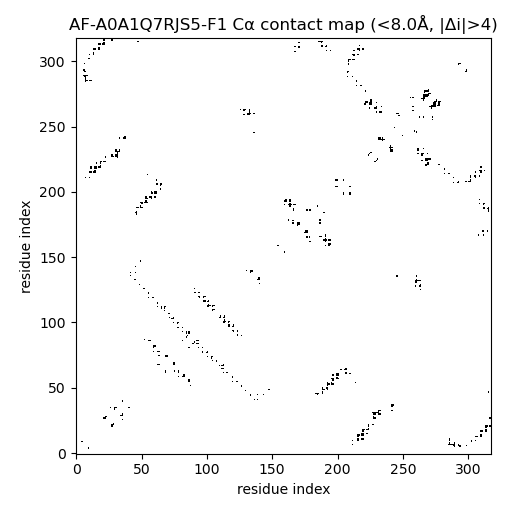56 208 VAL A O 1
ATOM 1643 N N . VAL A 1 209 ? 2.178 -6.389 -13.749 1.00 96.75 209 VAL A N 1
ATOM 1644 C CA . VAL A 1 209 ? 1.369 -7.181 -12.813 1.00 96.75 209 VAL A CA 1
ATOM 1645 C C . VAL A 1 209 ? 1.529 -6.630 -11.402 1.00 96.75 209 VAL A C 1
ATOM 1647 O O . VAL A 1 209 ? 0.535 -6.408 -10.727 1.00 96.75 209 VAL A O 1
ATOM 1650 N N . TYR A 1 210 ? 2.751 -6.328 -10.959 1.00 95.81 210 TYR A N 1
ATOM 1651 C CA . TYR A 1 210 ? 2.957 -5.706 -9.648 1.00 95.81 210 TYR A CA 1
ATOM 1652 C C . TYR A 1 210 ? 2.322 -4.305 -9.555 1.00 95.81 210 TYR A C 1
ATOM 1654 O O . TYR A 1 210 ? 1.685 -3.971 -8.558 1.00 95.81 210 TYR A O 1
ATOM 1662 N N . ASN A 1 211 ? 2.422 -3.503 -10.616 1.00 94.56 211 ASN A N 1
ATOM 1663 C CA . ASN A 1 211 ? 1.796 -2.185 -10.693 1.00 94.56 211 ASN A CA 1
ATOM 1664 C C . ASN A 1 211 ? 0.268 -2.271 -10.521 1.00 94.56 211 ASN A C 1
ATOM 1666 O O . ASN A 1 211 ? -0.326 -1.435 -9.847 1.00 94.56 211 ASN A O 1
ATOM 1670 N N . ALA A 1 212 ? -0.365 -3.324 -11.051 1.00 97.25 212 ALA A N 1
ATOM 1671 C CA . ALA A 1 212 ? -1.791 -3.576 -10.852 1.00 97.25 212 ALA A CA 1
ATOM 1672 C C . ALA A 1 212 ? -2.168 -3.759 -9.371 1.00 97.25 212 ALA A C 1
ATOM 1674 O O . ALA A 1 212 ? -3.224 -3.284 -8.957 1.00 97.25 212 ALA A O 1
ATOM 1675 N N . LEU A 1 213 ? -1.310 -4.399 -8.567 1.00 96.75 213 LEU A N 1
ATOM 1676 C CA . LEU A 1 213 ? -1.531 -4.603 -7.130 1.00 96.75 213 LEU A CA 1
ATOM 1677 C C . LEU A 1 213 ? -1.461 -3.267 -6.386 1.00 96.75 213 LEU A C 1
ATOM 1679 O O . LEU A 1 213 ? -2.340 -2.980 -5.576 1.00 96.75 213 LEU A O 1
ATOM 1683 N N . GLN A 1 214 ? -0.445 -2.445 -6.674 1.00 93.38 214 GLN A N 1
ATOM 1684 C CA . GLN A 1 214 ? -0.308 -1.130 -6.041 1.00 93.38 214 GLN A CA 1
ATOM 1685 C C . GLN A 1 214 ? -1.465 -0.206 -6.396 1.00 93.38 214 GLN A C 1
ATOM 1687 O O . GLN A 1 214 ? -2.102 0.334 -5.495 1.00 93.38 214 GLN A O 1
ATOM 1692 N N . SER A 1 215 ? -1.802 -0.109 -7.684 1.00 95.19 215 SER A N 1
ATOM 1693 C CA . SER A 1 215 ? -2.961 0.665 -8.125 1.00 95.19 215 SER A CA 1
ATOM 1694 C C . SER A 1 215 ? -4.252 0.167 -7.473 1.00 95.19 215 SER A C 1
ATOM 1696 O O . SER A 1 215 ? -5.055 0.973 -7.027 1.00 95.19 215 SER A O 1
ATOM 1698 N N . ALA A 1 216 ? -4.463 -1.149 -7.357 1.00 97.19 216 ALA A N 1
ATOM 1699 C CA . ALA A 1 216 ? -5.657 -1.681 -6.702 1.00 97.19 216 ALA A CA 1
ATOM 1700 C C . ALA A 1 216 ? -5.754 -1.270 -5.224 1.00 97.19 216 ALA A C 1
ATOM 1702 O O . ALA A 1 216 ? -6.830 -0.873 -4.770 1.00 97.19 216 ALA A O 1
ATOM 1703 N N . ILE A 1 217 ? -4.641 -1.356 -4.484 1.00 95.44 217 ILE A N 1
ATOM 1704 C CA . ILE A 1 217 ? -4.568 -0.913 -3.086 1.00 95.44 217 ILE A CA 1
ATOM 1705 C C . ILE A 1 217 ? -4.922 0.567 -2.994 1.00 95.44 217 ILE A C 1
ATOM 1707 O O . ILE A 1 217 ? -5.795 0.912 -2.207 1.00 95.44 217 ILE A O 1
ATOM 1711 N N . GLU A 1 218 ? -4.322 1.411 -3.831 1.00 92.94 218 GLU A N 1
ATOM 1712 C CA . GLU A 1 218 ? -4.586 2.852 -3.882 1.00 92.94 218 GLU A CA 1
ATOM 1713 C C . GLU A 1 218 ? -6.065 3.146 -4.194 1.00 92.94 218 GLU A C 1
ATOM 1715 O O . GLU A 1 218 ? -6.734 3.846 -3.436 1.00 92.94 218 GLU A O 1
ATOM 1720 N N . PHE A 1 219 ? -6.640 2.504 -5.220 1.00 95.31 219 PHE A N 1
ATOM 1721 C CA . PHE A 1 219 ? -8.057 2.661 -5.584 1.00 95.31 219 PHE A CA 1
ATOM 1722 C C . PHE A 1 219 ? -8.988 2.315 -4.415 1.00 95.31 219 PHE A C 1
ATOM 1724 O O . PHE A 1 219 ? -9.986 2.997 -4.170 1.00 95.31 219 PHE A O 1
ATOM 1731 N N . SER A 1 220 ? -8.677 1.238 -3.687 1.00 95.69 220 SER A N 1
ATOM 1732 C CA . SER A 1 220 ? -9.451 0.818 -2.520 1.00 95.69 220 SER A CA 1
ATOM 1733 C C . SER A 1 220 ? -9.259 1.778 -1.349 1.00 95.69 220 SER A C 1
ATOM 1735 O O . SER A 1 220 ? -10.227 2.133 -0.679 1.00 95.69 220 SER A O 1
ATOM 1737 N N . LEU A 1 221 ? -8.022 2.200 -1.099 1.00 93.38 221 LEU A N 1
ATOM 1738 C CA . LEU A 1 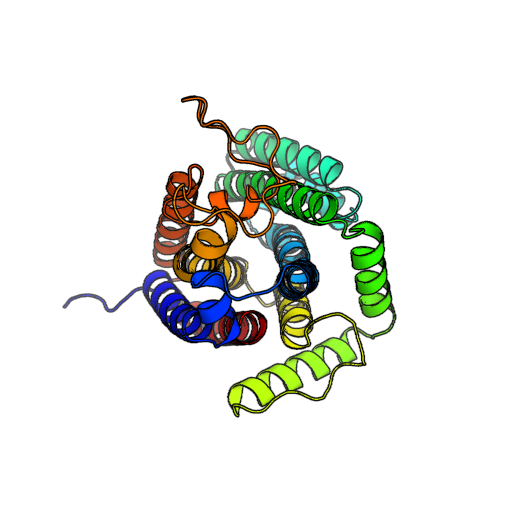221 ? -7.632 3.040 0.023 1.00 93.38 221 LEU A CA 1
ATOM 1739 C C . LEU A 1 221 ? -8.287 4.413 -0.062 1.00 93.38 221 LEU A C 1
ATOM 1741 O O . LEU A 1 221 ? -8.911 4.828 0.912 1.00 93.38 221 LEU A O 1
ATOM 1745 N N . VAL A 1 222 ? -8.273 5.043 -1.239 1.00 92.75 222 VAL A N 1
ATOM 1746 C CA . VAL A 1 222 ? -8.957 6.322 -1.475 1.00 92.75 222 VAL A CA 1
ATOM 1747 C C . VAL A 1 222 ? -10.424 6.240 -1.079 1.00 92.75 222 VAL A C 1
ATOM 1749 O O . VAL A 1 222 ? -10.943 7.096 -0.361 1.00 92.75 222 VAL A O 1
ATOM 1752 N N . LYS A 1 223 ? -11.105 5.163 -1.470 1.00 93.56 223 LYS A N 1
ATOM 1753 C CA . LYS A 1 223 ? -12.521 4.976 -1.159 1.00 93.56 223 LYS A CA 1
ATOM 1754 C C . LYS A 1 223 ? -12.776 4.665 0.316 1.00 93.56 223 LYS A C 1
ATOM 1756 O O . LYS A 1 223 ? -13.712 5.201 0.908 1.00 93.56 223 LYS A O 1
ATOM 1761 N N . VAL A 1 224 ? -11.953 3.819 0.931 1.00 95.12 224 VAL A N 1
ATOM 1762 C CA . VAL A 1 224 ? -12.041 3.499 2.365 1.00 95.12 224 VAL A CA 1
ATOM 1763 C C . VAL A 1 224 ? -11.829 4.753 3.220 1.00 95.12 224 VAL A C 1
ATOM 1765 O O . VAL A 1 224 ? -12.596 5.032 4.147 1.00 95.12 224 VAL A O 1
ATOM 1768 N N . VAL A 1 225 ? -10.817 5.549 2.878 1.00 93.88 225 VAL A N 1
ATOM 1769 C CA . VAL A 1 225 ? -10.491 6.789 3.579 1.00 93.88 225 VAL A CA 1
ATOM 1770 C C . VAL A 1 225 ? -11.602 7.815 3.400 1.00 93.88 225 VAL A C 1
ATOM 1772 O O . VAL A 1 225 ? -12.101 8.343 4.394 1.00 93.88 225 VAL A O 1
ATOM 1775 N N . SER A 1 226 ? -12.051 8.040 2.168 1.00 91.56 226 SER A N 1
ATOM 1776 C CA . SER A 1 226 ? -13.091 9.027 1.857 1.00 91.56 226 SER A CA 1
ATOM 1777 C C . SER A 1 226 ? -14.426 8.703 2.505 1.00 91.56 226 SER A C 1
ATOM 1779 O O . SER A 1 226 ? -15.094 9.582 3.031 1.00 91.56 226 SER A O 1
ATOM 1781 N N . GLU A 1 227 ? -14.849 7.443 2.480 1.00 92.38 227 GLU A N 1
ATOM 1782 C CA . GLU A 1 227 ? -16.181 7.102 2.966 1.00 92.38 227 GLU A CA 1
ATOM 1783 C C . GLU A 1 227 ? -16.234 6.875 4.470 1.00 92.38 227 GLU A C 1
ATOM 1785 O O . GLU A 1 227 ? -17.327 7.002 5.016 1.00 92.38 227 GLU A O 1
ATOM 1790 N N . SER A 1 228 ? -15.123 6.519 5.130 1.00 91.19 228 SER A N 1
ATOM 1791 C CA . SER A 1 228 ? -15.141 6.094 6.539 1.00 91.19 228 SER A CA 1
ATOM 1792 C C . SER A 1 228 ? -14.139 6.822 7.429 1.00 91.19 228 SER A C 1
ATOM 1794 O O . SER A 1 228 ? -14.541 7.373 8.456 1.00 91.19 228 SER A O 1
ATOM 1796 N N . VAL A 1 229 ? -12.854 6.850 7.058 1.00 92.06 229 VAL A N 1
ATOM 1797 C CA . VAL A 1 229 ? -11.796 7.362 7.950 1.00 92.06 229 VAL A C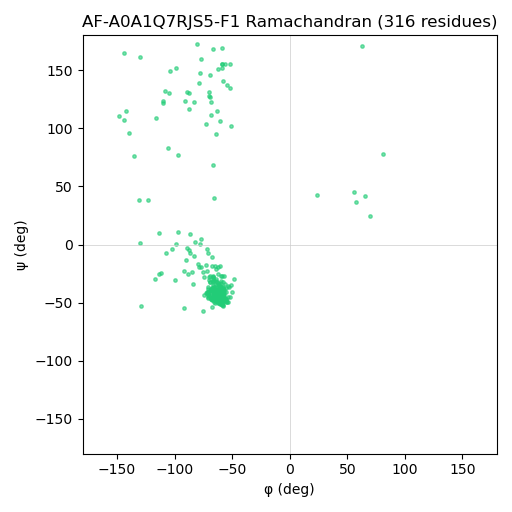A 1
ATOM 1798 C C . VAL A 1 229 ? -11.816 8.884 8.030 1.00 92.06 229 VAL A C 1
ATOM 1800 O O . VAL A 1 229 ? -11.979 9.445 9.115 1.00 92.06 229 VAL A O 1
ATOM 1803 N N . PHE A 1 230 ? -11.704 9.561 6.886 1.00 89.50 230 PHE A N 1
ATOM 1804 C CA . PHE A 1 230 ? -11.610 11.015 6.806 1.00 89.50 230 PHE A CA 1
ATOM 1805 C C . PHE A 1 230 ? -12.815 11.743 7.431 1.00 89.50 230 PHE A C 1
ATOM 1807 O O . PHE A 1 230 ? -12.583 12.651 8.234 1.00 89.50 230 PHE A O 1
ATOM 1814 N N . PRO A 1 231 ? -14.087 11.330 7.209 1.00 85.44 231 PRO A N 1
ATOM 1815 C CA . PRO A 1 231 ? -15.224 11.900 7.937 1.00 85.44 231 PRO A CA 1
ATOM 1816 C C . PRO A 1 231 ? -15.084 11.810 9.463 1.00 85.44 231 PRO A C 1
ATOM 1818 O O . PRO A 1 231 ? -15.504 12.725 10.179 1.00 85.44 231 PRO A O 1
ATOM 1821 N N . GLY A 1 232 ? -14.517 10.708 9.959 1.00 85.94 232 GLY A N 1
ATOM 1822 C CA . GLY A 1 232 ? -14.327 10.462 11.384 1.00 85.94 232 GLY A CA 1
ATOM 1823 C C . GLY A 1 232 ? -13.273 11.375 12.010 1.00 85.94 232 GLY A C 1
ATOM 1824 O O . GLY A 1 232 ? -13.481 11.880 13.112 1.00 85.94 232 GLY A O 1
ATOM 1825 N N . VAL A 1 233 ? -12.171 11.633 11.296 1.00 85.12 233 VAL A N 1
ATOM 1826 C CA . VAL A 1 233 ? -10.983 12.309 11.851 1.00 85.12 233 VAL A CA 1
ATOM 1827 C C . VAL A 1 233 ? -10.883 13.797 11.518 1.00 85.12 233 VAL A C 1
ATOM 1829 O O . VAL A 1 233 ? -10.371 14.550 12.337 1.00 85.12 233 VAL A O 1
ATOM 1832 N N . ALA A 1 234 ? -11.391 14.251 10.367 1.00 78.94 234 ALA A N 1
ATOM 1833 C CA . ALA A 1 234 ? -11.256 15.646 9.929 1.00 78.94 234 ALA A CA 1
ATOM 1834 C C . ALA A 1 234 ? -12.131 16.626 10.729 1.00 78.94 234 ALA A C 1
ATOM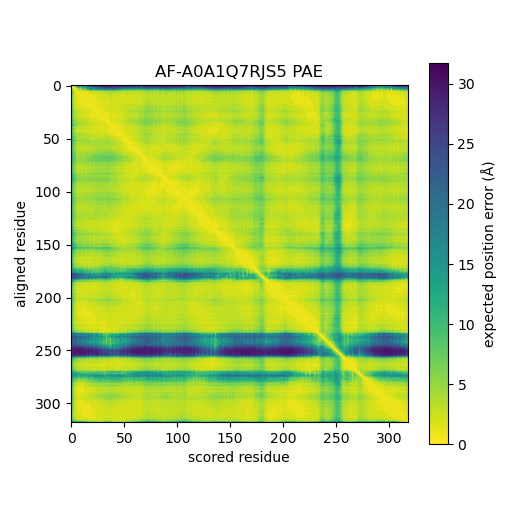 1836 O O . ALA A 1 234 ? -11.860 17.828 10.749 1.00 78.94 234 ALA A O 1
ATOM 1837 N N . GLY A 1 235 ? -13.139 16.110 11.444 1.00 65.31 235 GLY A N 1
ATOM 1838 C CA . GLY A 1 235 ? -14.061 16.908 12.251 1.00 65.31 235 GLY A CA 1
ATOM 1839 C C . GLY A 1 235 ? -14.877 17.895 11.414 1.00 65.31 235 GLY A C 1
ATOM 1840 O O . GLY A 1 235 ? -14.682 18.077 10.218 1.00 65.31 235 GLY A O 1
ATOM 1841 N N . THR A 1 236 ? -15.856 18.519 12.048 1.00 60.22 236 THR A N 1
ATOM 1842 C CA . THR A 1 236 ? -16.708 19.573 11.486 1.00 60.22 236 THR A CA 1
ATOM 1843 C C . THR A 1 236 ? -17.015 20.577 12.600 1.00 60.22 236 THR A C 1
ATOM 1845 O O . THR A 1 236 ? -16.825 20.237 13.769 1.00 60.22 236 THR A O 1
ATOM 1848 N N . PRO A 1 237 ? -17.513 21.787 12.291 1.00 55.72 237 PRO A N 1
ATOM 1849 C CA . PRO A 1 237 ? -17.934 22.742 13.320 1.00 55.72 237 PRO A CA 1
ATOM 1850 C C . PRO A 1 237 ? -18.922 22.155 14.341 1.00 55.72 237 PRO A C 1
ATOM 1852 O O . PRO A 1 237 ? -18.801 22.434 15.529 1.00 55.72 237 PRO A O 1
ATOM 1855 N N . ASP A 1 238 ? -19.835 21.288 13.889 1.00 51.72 238 ASP A N 1
ATOM 1856 C CA . ASP A 1 238 ? -20.881 20.683 14.729 1.00 51.72 238 ASP A CA 1
ATOM 1857 C C . ASP A 1 238 ? -20.456 19.353 15.376 1.00 51.72 238 ASP A C 1
ATOM 1859 O O . ASP A 1 238 ? -21.104 18.854 16.297 1.00 51.72 238 ASP A O 1
ATOM 1863 N N . HIS A 1 239 ? -19.351 18.767 14.908 1.00 58.06 239 HIS A N 1
ATOM 1864 C CA . HIS A 1 239 ? -18.782 17.532 15.439 1.00 58.06 239 HIS A CA 1
ATOM 1865 C C . HIS A 1 239 ? -17.259 17.637 15.477 1.00 58.06 239 HIS A C 1
ATOM 1867 O O . HIS A 1 239 ? -16.618 17.388 14.448 1.00 58.06 239 HIS A O 1
ATOM 1873 N N . PRO A 1 240 ? -16.674 18.000 16.628 1.00 60.69 240 PRO A N 1
ATOM 1874 C CA . PRO A 1 240 ? -15.239 18.197 16.742 1.00 60.69 240 PRO A CA 1
ATOM 1875 C C . PRO A 1 240 ? -14.443 16.937 16.379 1.00 60.69 240 PRO A C 1
ATOM 1877 O O . PRO A 1 240 ? -14.952 15.816 16.450 1.00 60.69 240 PRO A O 1
ATOM 1880 N N . GLN A 1 241 ? -13.187 17.133 15.965 1.00 67.31 241 GLN A N 1
ATOM 1881 C CA . GLN A 1 241 ? -12.258 16.037 15.677 1.00 67.31 241 GLN A CA 1
ATOM 1882 C C . GLN A 1 241 ? -12.092 15.115 16.891 1.00 67.31 241 GLN A C 1
ATOM 1884 O O . GLN A 1 241 ? -12.247 15.546 18.033 1.00 67.31 241 GLN A O 1
ATOM 1889 N N . LEU A 1 242 ? -11.706 13.862 16.625 1.00 66.12 242 LEU A N 1
ATOM 1890 C CA . LEU A 1 242 ? -11.432 12.820 17.625 1.00 66.12 242 LEU A CA 1
ATOM 1891 C C . LEU A 1 242 ? -10.516 13.291 18.770 1.00 66.12 242 LEU A C 1
ATOM 1893 O O . LEU A 1 242 ? -10.649 12.807 19.892 1.00 66.12 242 LEU A O 1
ATOM 1897 N N . ASN A 1 243 ? -9.620 14.249 18.509 1.00 65.69 243 ASN A N 1
ATOM 1898 C CA . ASN A 1 243 ? -8.898 14.973 19.547 1.00 65.69 243 ASN A CA 1
ATOM 1899 C C . ASN A 1 243 ? -8.688 16.449 19.159 1.00 65.69 243 ASN A C 1
ATOM 1901 O O . ASN A 1 243 ? -7.858 16.764 18.309 1.00 65.69 243 ASN A O 1
ATOM 1905 N N . LEU A 1 244 ? -9.433 17.349 19.805 1.00 59.59 244 LEU A N 1
ATOM 1906 C CA . LEU A 1 244 ? -9.360 18.799 19.586 1.00 59.59 244 LEU A CA 1
ATOM 1907 C C . LEU A 1 244 ? -8.036 19.432 20.032 1.00 59.59 244 LEU A C 1
ATOM 1909 O O . LEU A 1 244 ? -7.628 20.440 19.463 1.00 59.59 244 LEU A O 1
ATOM 1913 N N . GLU A 1 245 ? -7.377 18.861 21.041 1.00 56.94 245 GLU A N 1
ATOM 1914 C CA . GLU A 1 245 ? -6.156 19.421 21.639 1.00 56.94 245 GLU A CA 1
ATOM 1915 C C . GLU A 1 245 ? -4.916 19.180 20.765 1.00 56.94 245 GLU A C 1
ATOM 1917 O O . GLU A 1 245 ? -3.922 19.892 20.881 1.00 56.94 245 GLU A O 1
ATOM 1922 N N . LEU A 1 246 ? -4.985 18.208 19.847 1.00 56.16 246 LEU A N 1
ATOM 1923 C CA . LEU A 1 246 ? -3.911 17.873 18.904 1.00 56.16 246 LEU A CA 1
ATOM 1924 C C . LEU A 1 246 ? -3.945 18.718 17.620 1.00 56.16 246 LEU A C 1
ATOM 1926 O O . LEU A 1 246 ? -3.206 18.443 16.672 1.00 56.16 246 LEU A O 1
ATOM 1930 N N . VAL A 1 247 ? -4.788 19.753 17.581 1.00 53.56 247 VAL A N 1
ATOM 1931 C CA . VAL A 1 247 ? -4.876 20.712 16.478 1.00 53.56 247 VAL A CA 1
ATOM 1932 C C . VAL A 1 247 ? -4.478 22.096 16.995 1.00 53.56 247 VAL A C 1
ATOM 1934 O O . VAL A 1 247 ? -5.240 22.713 17.742 1.00 53.56 247 VAL A O 1
ATOM 1937 N N . PRO A 1 248 ? -3.307 22.635 16.608 1.00 42.09 248 PRO A N 1
ATOM 1938 C CA . PRO A 1 248 ? -2.942 23.996 16.972 1.00 42.09 248 PRO A CA 1
ATOM 1939 C C . PRO A 1 248 ? -3.937 24.988 16.348 1.00 42.09 248 PRO A C 1
ATOM 1941 O O . PRO A 1 248 ? -3.997 25.124 15.129 1.00 42.09 248 PRO A O 1
ATOM 1944 N N . GLY A 1 249 ? -4.704 25.691 17.187 1.00 48.19 249 GLY A N 1
ATOM 1945 C CA . GLY A 1 249 ? -5.557 26.810 16.778 1.00 48.19 249 GLY A CA 1
ATOM 1946 C C . GLY A 1 249 ? -6.905 26.405 16.181 1.00 48.19 249 GLY A C 1
ATOM 1947 O O . GLY A 1 249 ? -7.126 26.528 14.980 1.00 48.19 249 GLY A O 1
ATOM 1948 N N . THR A 1 250 ? -7.856 26.020 17.036 1.00 43.91 250 THR A N 1
ATOM 1949 C CA . THR A 1 250 ? -9.294 25.940 16.722 1.00 43.91 250 THR A CA 1
ATOM 1950 C C . THR A 1 250 ? -9.882 27.332 16.460 1.00 43.91 250 THR A C 1
ATOM 1952 O O . THR A 1 250 ? -10.671 27.871 17.232 1.00 43.91 250 THR A O 1
ATOM 1955 N N . GLY A 1 251 ? -9.469 27.940 15.361 1.00 41.28 251 GLY A N 1
ATOM 1956 C CA . GLY A 1 251 ? -10.082 29.104 14.759 1.00 41.28 251 GLY A CA 1
ATOM 1957 C C . GLY A 1 251 ? -9.841 28.963 13.274 1.00 41.28 251 GLY A C 1
ATOM 1958 O O . GLY A 1 251 ? -8.696 29.037 12.843 1.00 41.28 251 GLY A O 1
ATOM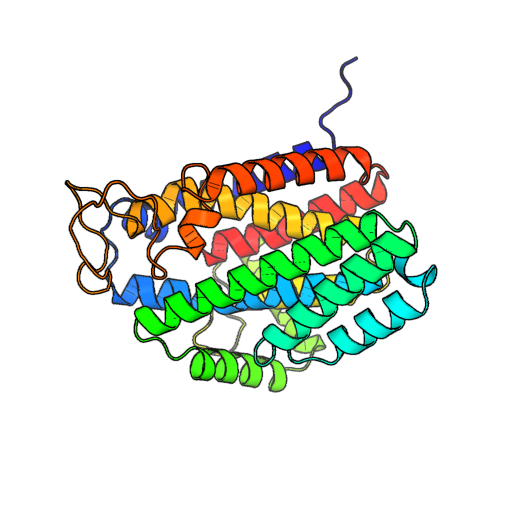 1959 N N . MET A 1 252 ? -10.900 28.703 12.505 1.00 50.19 252 MET A N 1
ATOM 1960 C CA . MET A 1 252 ? -10.828 28.730 11.049 1.00 50.19 252 MET A CA 1
ATOM 1961 C C . MET A 1 252 ? -10.197 30.054 10.614 1.00 50.19 252 MET A C 1
ATOM 1963 O O . MET A 1 252 ? -10.857 31.092 10.604 1.00 50.19 252 MET A O 1
ATOM 1967 N N . THR A 1 253 ? -8.922 30.037 10.253 1.00 38.31 253 THR A N 1
ATOM 1968 C CA . THR A 1 253 ? -8.356 31.085 9.422 1.00 38.31 253 THR A CA 1
ATOM 1969 C C . THR A 1 253 ? -8.610 30.639 7.993 1.00 38.31 253 THR A C 1
ATOM 1971 O O . THR A 1 253 ? -8.392 29.482 7.639 1.00 38.31 253 THR A O 1
ATOM 1974 N N . GLY A 1 254 ? -9.163 31.531 7.173 1.00 42.94 254 GLY A N 1
ATOM 1975 C CA . GLY A 1 254 ? -9.489 31.299 5.763 1.00 42.94 254 GLY A CA 1
ATOM 1976 C C . GLY A 1 254 ? -8.265 31.071 4.867 1.00 42.94 254 GLY A C 1
ATOM 1977 O O . GLY A 1 254 ? -8.221 31.580 3.753 1.00 42.94 254 GLY A O 1
ATOM 1978 N N . THR A 1 255 ? -7.269 30.326 5.343 1.00 41.66 255 THR A N 1
ATOM 1979 C CA . THR A 1 255 ? -6.008 30.006 4.682 1.00 41.66 255 THR A CA 1
ATOM 1980 C C . THR A 1 255 ? -5.693 28.517 4.863 1.00 41.66 255 THR A C 1
ATOM 1982 O O . THR A 1 255 ? -4.870 28.150 5.690 1.00 41.66 255 THR A O 1
ATOM 1985 N N . GLY A 1 256 ? -6.399 27.674 4.104 1.00 53.66 256 GLY A N 1
ATOM 1986 C CA . GLY A 1 256 ? -5.978 26.377 3.538 1.00 53.66 256 GLY A CA 1
ATOM 1987 C C . GLY A 1 256 ? -4.842 25.545 4.160 1.00 53.66 256 GLY A C 1
ATOM 1988 O O . GLY A 1 256 ? -4.036 25.026 3.395 1.00 53.66 256 GLY A O 1
ATOM 1989 N N . PHE A 1 257 ? -4.743 25.391 5.484 1.00 67.56 257 PHE A N 1
ATOM 1990 C CA . PHE A 1 257 ? -3.751 24.504 6.104 1.00 67.56 257 PHE A CA 1
ATOM 1991 C C . PHE A 1 257 ? -4.424 23.276 6.723 1.00 67.56 257 PHE A C 1
ATOM 1993 O O . PHE A 1 257 ? -5.311 23.401 7.567 1.00 67.56 257 PHE A O 1
ATOM 2000 N N . VAL A 1 258 ? -3.995 22.087 6.297 1.00 77.25 258 VAL A N 1
ATOM 2001 C CA . VAL A 1 258 ? -4.454 20.799 6.833 1.00 77.25 258 VAL A CA 1
ATOM 2002 C C . VAL A 1 258 ? -3.524 20.380 7.977 1.00 77.25 258 VAL A C 1
ATOM 2004 O O . VAL A 1 258 ? -2.318 20.270 7.744 1.00 77.25 258 VAL A O 1
ATOM 2007 N N . PRO A 1 259 ? -4.037 20.124 9.197 1.00 80.06 259 PRO A N 1
ATOM 2008 C CA . PRO A 1 259 ? -3.216 19.674 10.319 1.00 80.06 259 PRO A CA 1
ATOM 2009 C C . PRO A 1 259 ? -2.471 18.371 10.016 1.00 80.06 259 PRO A C 1
ATOM 2011 O O . PRO A 1 259 ? -3.039 17.440 9.446 1.00 80.06 259 PRO A O 1
ATOM 2014 N N . LEU A 1 260 ? -1.219 18.265 10.471 1.00 84.38 260 LEU A N 1
ATOM 2015 C CA . LEU A 1 260 ? -0.386 17.067 10.287 1.00 84.38 260 LEU A CA 1
ATOM 2016 C C . LEU A 1 260 ? -1.000 15.802 10.909 1.00 84.38 260 LEU A C 1
ATOM 2018 O O . LEU A 1 260 ? -0.796 14.710 10.391 1.00 84.38 260 LEU A O 1
ATOM 2022 N N . SER A 1 261 ? -1.824 15.952 11.950 1.00 84.31 261 SER A N 1
ATOM 2023 C CA . SER A 1 261 ? -2.585 14.861 12.573 1.00 84.31 261 SER A CA 1
ATOM 2024 C C . SER A 1 261 ? -3.595 14.190 11.636 1.00 84.31 261 SER A C 1
ATOM 2026 O O . SER A 1 261 ? -4.023 13.069 11.911 1.00 84.31 261 SER A O 1
ATOM 2028 N N . ILE A 1 262 ? -3.989 14.856 10.543 1.00 86.06 262 ILE A N 1
ATOM 2029 C CA . ILE A 1 262 ? -4.929 14.322 9.548 1.00 86.06 262 ILE A CA 1
ATOM 2030 C C . ILE A 1 262 ? -4.431 14.433 8.104 1.00 86.06 262 ILE A C 1
ATOM 2032 O O . ILE A 1 262 ? -5.145 14.038 7.186 1.00 86.06 262 ILE A O 1
ATOM 2036 N N . LYS A 1 263 ? -3.223 14.963 7.886 1.00 87.75 263 LYS A N 1
ATOM 2037 C CA . LYS A 1 263 ? -2.710 15.313 6.557 1.00 87.75 263 LYS A CA 1
ATOM 2038 C C . LYS A 1 263 ? -2.651 14.119 5.610 1.00 87.75 263 LYS A C 1
ATOM 2040 O O . LYS A 1 263 ? -3.063 14.242 4.464 1.00 87.75 263 LYS A O 1
ATOM 2045 N N . TRP A 1 264 ? -2.216 12.965 6.110 1.00 91.62 264 TRP A N 1
ATOM 2046 C CA . TRP A 1 264 ? -2.194 11.736 5.323 1.00 91.62 264 TRP A CA 1
ATOM 2047 C C . TRP A 1 264 ? -3.603 11.337 4.858 1.00 91.62 264 TRP A C 1
ATOM 2049 O O . TRP A 1 264 ? -3.805 11.033 3.688 1.00 91.62 264 TRP A O 1
ATOM 2059 N N . TRP A 1 265 ? -4.603 11.406 5.745 1.00 91.38 265 TRP A N 1
ATOM 2060 C CA . TRP A 1 265 ? -5.993 11.090 5.395 1.00 91.38 265 TRP A CA 1
ATOM 2061 C C . TRP A 1 265 ? -6.589 12.093 4.409 1.00 91.38 265 TRP A C 1
ATOM 2063 O O . TRP A 1 265 ? -7.357 11.696 3.545 1.00 91.38 265 TRP A O 1
ATOM 2073 N N . ASP A 1 266 ? -6.244 13.376 4.531 1.00 87.56 266 ASP A N 1
ATOM 2074 C CA . ASP A 1 266 ? -6.685 14.424 3.604 1.00 87.56 266 ASP A CA 1
ATOM 2075 C C . ASP A 1 266 ? -6.153 14.213 2.183 1.00 87.56 266 ASP A C 1
ATOM 2077 O O . ASP A 1 266 ? -6.879 14.433 1.216 1.00 87.56 266 ASP A O 1
ATOM 2081 N N . GLU A 1 267 ? -4.902 13.770 2.051 1.00 88.19 267 GLU A N 1
ATOM 2082 C CA . GLU A 1 267 ? -4.312 13.484 0.741 1.00 88.19 267 GLU A CA 1
ATOM 2083 C C . GLU A 1 267 ? -4.920 12.245 0.091 1.00 88.19 267 GLU A C 1
ATOM 2085 O O . GLU A 1 267 ? -5.096 12.234 -1.120 1.00 88.19 267 GLU A O 1
ATOM 2090 N N . HIS A 1 268 ? -5.364 11.278 0.894 1.00 90.81 268 HIS A N 1
ATOM 2091 C CA . HIS A 1 268 ? -6.003 10.054 0.413 1.00 90.81 268 HIS A CA 1
ATOM 2092 C C . HIS A 1 268 ? -7.543 10.105 0.446 1.00 90.81 268 HIS A C 1
ATOM 2094 O O . HIS A 1 268 ? -8.202 9.081 0.273 1.00 90.81 268 HIS A O 1
ATOM 2100 N N . ALA A 1 269 ? -8.151 11.272 0.678 1.00 88.62 269 ALA A N 1
ATOM 2101 C CA . ALA A 1 269 ? -9.600 11.455 0.628 1.00 88.62 269 ALA A CA 1
ATOM 2102 C C . ALA A 1 269 ? -10.003 12.198 -0.648 1.00 88.62 269 ALA A C 1
ATOM 2104 O O . ALA A 1 269 ? -9.502 13.286 -0.894 1.00 88.62 269 ALA A O 1
ATOM 2105 N N . GLU A 1 270 ? -10.988 11.703 -1.401 1.00 84.25 270 GLU A N 1
ATOM 2106 C CA . GLU A 1 270 ? -11.480 12.277 -2.667 1.00 84.25 270 GLU A CA 1
ATOM 2107 C C . GLU A 1 270 ? -11.814 13.776 -2.576 1.00 84.25 270 GLU A C 1
ATOM 2109 O O . GLU A 1 270 ? -11.635 14.530 -3.534 1.00 84.25 270 GLU A O 1
ATOM 2114 N N . TYR A 1 271 ? -12.312 14.212 -1.420 1.00 77.38 271 TYR A N 1
ATOM 2115 C CA . TYR A 1 271 ? -12.746 15.584 -1.157 1.00 77.38 271 TYR A CA 1
ATOM 2116 C C . TYR A 1 271 ? -11.874 16.316 -0.123 1.00 77.38 271 TYR A C 1
ATOM 2118 O O . TYR A 1 271 ? -12.241 17.409 0.315 1.00 77.38 271 TYR A O 1
ATOM 2126 N N . GLY A 1 272 ? -10.730 15.743 0.264 1.00 62.25 272 GLY A N 1
ATOM 2127 C CA . GLY A 1 272 ? -9.701 16.461 1.015 1.00 62.25 272 GLY A CA 1
ATOM 2128 C C . GLY A 1 272 ? -9.057 17.570 0.175 1.00 62.25 272 GLY A C 1
ATOM 2129 O O . GLY A 1 272 ? -9.242 17.643 -1.045 1.00 62.25 272 GLY A O 1
ATOM 2130 N N . GLN A 1 273 ? -8.284 18.454 0.805 1.00 67.81 273 GLN A N 1
ATOM 2131 C CA . GLN A 1 273 ? -7.548 19.497 0.085 1.00 67.81 273 GLN A CA 1
ATOM 2132 C C . GLN A 1 273 ? -6.520 18.887 -0.884 1.00 67.81 273 GLN A C 1
ATOM 2134 O O . GLN A 1 273 ? -6.328 19.430 -1.975 1.00 67.81 273 GLN A O 1
ATOM 2139 N N . GLY A 1 274 ? -5.924 17.737 -0.536 1.00 64.12 274 GLY A N 1
ATOM 2140 C CA . GLY A 1 274 ? -5.095 16.922 -1.436 1.00 64.12 274 GLY A CA 1
ATOM 2141 C C . GLY A 1 274 ? -5.869 16.032 -2.426 1.00 64.12 274 GLY A C 1
ATOM 2142 O O . GLY A 1 274 ? -5.340 15.685 -3.482 1.00 64.12 274 GLY A O 1
ATOM 2143 N N . GLY A 1 275 ? -7.147 15.749 -2.165 1.00 64.06 275 GLY A N 1
ATOM 2144 C CA . GLY A 1 275 ? -7.955 14.740 -2.865 1.00 64.06 275 GLY A CA 1
ATOM 2145 C C . GLY A 1 275 ? -8.100 14.872 -4.378 1.00 64.06 275 GLY A C 1
ATOM 2146 O O . GLY A 1 275 ? -8.277 13.885 -5.091 1.00 64.06 275 GLY A O 1
ATOM 2147 N N . LYS A 1 276 ? -7.990 16.094 -4.913 1.00 66.31 276 LYS A N 1
ATOM 2148 C CA . LYS A 1 276 ? -8.037 16.322 -6.367 1.00 66.31 276 LYS A CA 1
ATOM 2149 C C . LYS A 1 276 ? -6.844 15.714 -7.101 1.00 66.31 276 LYS A C 1
ATOM 2151 O O . LYS A 1 276 ? -6.993 15.371 -8.272 1.00 66.31 276 LYS A O 1
ATOM 2156 N N . ILE A 1 277 ? -5.681 15.646 -6.455 1.00 72.62 277 ILE A N 1
ATOM 2157 C CA . ILE A 1 277 ? -4.476 15.022 -7.015 1.00 72.62 277 ILE A CA 1
ATOM 2158 C C . ILE A 1 277 ? -4.646 13.503 -6.967 1.00 72.62 277 ILE A C 1
ATOM 2160 O O . ILE A 1 277 ? -4.454 12.829 -7.973 1.00 72.62 277 ILE A O 1
ATOM 2164 N N . GLU A 1 278 ? -5.157 12.984 -5.860 1.00 77.12 278 GLU A N 1
ATOM 2165 C CA . GLU A 1 278 ? -5.321 11.547 -5.666 1.00 77.12 278 GLU A CA 1
ATOM 2166 C C . GLU A 1 278 ? -6.390 10.925 -6.579 1.00 77.12 278 GLU A C 1
ATOM 2168 O O . GLU A 1 278 ? -6.181 9.887 -7.204 1.00 77.12 278 GLU A O 1
ATOM 2173 N N . LEU A 1 279 ? -7.512 11.616 -6.807 1.00 76.81 279 LEU A N 1
ATOM 2174 C CA . LEU A 1 279 ? -8.488 11.210 -7.826 1.00 76.81 279 LEU A CA 1
ATOM 2175 C C . LEU A 1 279 ? -7.887 11.166 -9.238 1.00 76.81 279 LEU A C 1
ATOM 2177 O O . LEU A 1 279 ? -8.322 10.375 -10.085 1.00 76.81 279 LEU A O 1
ATOM 2181 N N . GLN A 1 280 ? -6.903 12.025 -9.517 1.00 78.44 280 GLN A N 1
ATOM 2182 C CA . GLN A 1 280 ? -6.164 11.953 -10.769 1.00 78.44 280 GLN A CA 1
ATOM 2183 C C . GLN A 1 280 ? -5.254 10.730 -10.788 1.00 78.44 280 GLN A C 1
ATOM 2185 O O . GLN A 1 280 ? -5.228 10.065 -11.819 1.00 78.44 280 GLN A O 1
ATOM 2190 N N . HIS A 1 281 ? -4.574 10.393 -9.692 1.00 79.50 281 HIS A N 1
ATOM 2191 C CA . HIS A 1 281 ? -3.758 9.181 -9.605 1.00 79.50 281 HIS A CA 1
ATOM 2192 C C . HIS A 1 281 ? -4.586 7.915 -9.833 1.00 79.50 281 HIS A C 1
ATOM 2194 O O . HIS A 1 281 ? -4.267 7.150 -10.744 1.00 79.50 281 HIS A O 1
ATOM 2200 N N . VAL A 1 282 ? -5.740 7.776 -9.170 1.00 86.12 282 VAL A N 1
ATOM 2201 C CA . VAL A 1 282 ? -6.684 6.665 -9.398 1.00 86.12 282 VAL A CA 1
ATOM 2202 C C . VAL A 1 282 ? -7.090 6.576 -10.872 1.00 86.12 282 VAL A C 1
ATOM 2204 O O . VAL A 1 282 ? -7.018 5.518 -11.507 1.00 86.12 282 VAL A O 1
ATOM 2207 N N . ARG A 1 283 ? -7.488 7.707 -11.467 1.00 88.06 283 ARG A N 1
ATOM 2208 C CA . ARG A 1 283 ? -7.898 7.749 -12.875 1.00 88.06 283 ARG A CA 1
ATOM 2209 C C . ARG A 1 283 ? -6.745 7.398 -13.817 1.00 88.06 283 ARG A C 1
ATOM 2211 O O . ARG A 1 283 ? -6.941 6.603 -14.739 1.00 88.06 283 ARG A O 1
ATOM 2218 N N . TYR A 1 284 ? -5.572 7.990 -13.617 1.00 87.56 284 TYR A N 1
ATOM 2219 C CA . TYR A 1 284 ? -4.398 7.760 -14.452 1.00 87.56 284 TYR A CA 1
ATOM 2220 C C . TYR A 1 284 ? -3.889 6.330 -14.312 1.00 87.56 284 TYR A C 1
ATOM 2222 O O . TYR A 1 284 ? -3.569 5.728 -15.334 1.00 87.56 284 TYR A O 1
ATOM 2230 N N . GLY A 1 285 ? -3.878 5.768 -13.103 1.00 89.75 285 GLY A N 1
ATOM 2231 C CA . GLY A 1 285 ? -3.546 4.372 -12.835 1.00 89.75 285 GLY A CA 1
ATOM 2232 C C . GLY A 1 285 ? -4.483 3.433 -13.586 1.00 89.75 285 GLY A C 1
ATOM 2233 O O . GLY A 1 285 ? -4.026 2.567 -14.331 1.00 89.75 285 GLY A O 1
ATOM 2234 N N . ARG A 1 286 ? -5.800 3.672 -13.514 1.00 95.25 286 ARG A N 1
ATOM 2235 C CA . ARG A 1 286 ? -6.796 2.876 -14.248 1.00 95.25 286 ARG A CA 1
ATOM 2236 C C . ARG A 1 286 ? -6.570 2.936 -15.757 1.00 95.25 286 ARG A C 1
ATOM 2238 O O . ARG A 1 286 ? -6.497 1.905 -16.422 1.00 95.25 286 ARG A O 1
ATOM 2245 N N . GLU A 1 287 ? -6.433 4.141 -16.306 1.00 93.94 287 GLU A N 1
ATOM 2246 C CA . GLU A 1 287 ? -6.182 4.336 -17.737 1.00 93.94 287 GLU A CA 1
ATOM 2247 C C . GLU A 1 287 ? -4.829 3.749 -18.171 1.00 93.94 287 GLU A C 1
ATOM 2249 O O . GLU A 1 287 ? -4.698 3.229 -19.279 1.00 93.94 287 GLU A O 1
ATOM 2254 N N . HIS A 1 288 ? -3.812 3.814 -17.312 1.00 92.12 288 HIS A N 1
ATOM 2255 C CA . HIS A 1 288 ? -2.505 3.220 -17.554 1.00 92.12 288 HIS A CA 1
ATOM 2256 C C . HIS A 1 288 ? -2.589 1.692 -17.598 1.00 92.12 288 HIS A C 1
ATOM 2258 O O . HIS A 1 288 ? -2.062 1.098 -18.537 1.00 92.12 288 HIS A O 1
ATOM 2264 N N . LEU A 1 289 ? -3.287 1.056 -16.657 1.00 96.00 289 LEU A N 1
ATOM 2265 C CA . LEU A 1 289 ? -3.509 -0.391 -16.666 1.00 96.00 289 LEU A CA 1
ATOM 2266 C C . LEU A 1 289 ? -4.309 -0.825 -17.895 1.00 96.00 289 LEU A C 1
ATOM 2268 O O . LEU A 1 289 ? -3.918 -1.770 -18.567 1.00 96.00 289 LEU A O 1
ATOM 2272 N N . ASN A 1 290 ? -5.358 -0.089 -18.266 1.00 96.44 290 ASN A N 1
ATOM 2273 C CA . ASN A 1 290 ? -6.126 -0.360 -19.486 1.00 96.44 290 ASN A CA 1
ATOM 2274 C C . ASN A 1 290 ? -5.267 -0.328 -20.762 1.00 96.44 290 ASN A C 1
ATOM 2276 O O . ASN A 1 290 ? -5.551 -1.059 -21.709 1.00 96.44 290 ASN A O 1
ATOM 2280 N N . ARG A 1 291 ? -4.229 0.518 -20.797 1.00 93.94 291 ARG A N 1
ATOM 2281 C CA . ARG A 1 291 ? -3.315 0.639 -21.943 1.00 93.94 291 ARG A CA 1
ATOM 2282 C C . ARG A 1 291 ? -2.183 -0.388 -21.946 1.00 93.94 291 ARG A C 1
ATOM 2284 O O . ARG A 1 291 ? -1.753 -0.769 -23.027 1.00 93.94 291 ARG A O 1
ATOM 2291 N N . ASN A 1 292 ? -1.678 -0.787 -20.777 1.00 93.12 292 ASN A N 1
ATOM 2292 C CA . ASN A 1 292 ? -0.429 -1.555 -20.669 1.00 93.12 292 ASN A CA 1
ATOM 2293 C C . ASN A 1 292 ? -0.624 -3.005 -20.201 1.00 93.12 292 ASN A C 1
ATOM 2295 O O . ASN A 1 292 ? 0.204 -3.854 -20.512 1.00 93.12 292 ASN A O 1
ATOM 2299 N N . LEU A 1 293 ? -1.705 -3.311 -19.480 1.00 95.75 293 LEU A N 1
ATOM 2300 C CA . LEU A 1 293 ? -2.039 -4.663 -19.030 1.00 95.75 293 LEU A CA 1
ATOM 2301 C C . LEU A 1 293 ? -3.053 -5.278 -20.002 1.00 95.75 293 LEU A C 1
ATOM 2303 O O . LEU A 1 293 ? -4.258 -5.285 -19.750 1.00 95.75 293 LEU A O 1
ATOM 2307 N N . VAL A 1 294 ? -2.555 -5.723 -21.157 1.00 94.69 294 VAL A N 1
ATOM 2308 C CA . VAL A 1 294 ? -3.388 -6.176 -22.289 1.00 94.69 294 VAL A CA 1
ATOM 2309 C C . VAL A 1 294 ? -3.260 -7.668 -22.589 1.00 94.69 294 VAL A C 1
ATOM 2311 O O . VAL A 1 294 ? -4.201 -8.260 -23.114 1.00 94.69 294 VAL A O 1
ATOM 2314 N N . GLU A 1 295 ? -2.134 -8.281 -22.226 1.00 95.31 295 GLU A N 1
ATOM 2315 C CA . GLU A 1 295 ? -1.887 -9.706 -22.441 1.00 95.31 295 GLU A CA 1
ATOM 2316 C C . GLU A 1 295 ? -2.783 -10.552 -21.533 1.00 95.31 295 GLU A C 1
ATOM 2318 O O . GLU A 1 295 ? -2.793 -10.373 -20.317 1.00 95.31 295 GLU A O 1
ATOM 2323 N N . GLU A 1 296 ? -3.529 -11.499 -22.106 1.00 94.81 296 GLU A N 1
ATOM 2324 C CA . GLU A 1 296 ? -4.572 -12.245 -21.384 1.00 94.81 296 GLU A CA 1
ATOM 2325 C C . GLU A 1 296 ? -4.033 -12.986 -20.150 1.00 94.81 296 GLU A C 1
ATOM 2327 O O . GLU A 1 296 ? -4.657 -12.959 -19.086 1.00 94.81 296 GLU A O 1
ATOM 2332 N N . ALA A 1 297 ? -2.856 -13.607 -20.275 1.00 96.12 297 ALA A N 1
ATOM 2333 C CA . ALA A 1 297 ? -2.192 -14.292 -19.170 1.00 96.12 297 ALA A CA 1
ATOM 2334 C C . ALA A 1 297 ? -1.835 -13.324 -18.029 1.00 96.12 297 ALA A C 1
ATOM 2336 O O . ALA A 1 297 ? -2.144 -13.612 -16.872 1.00 96.12 297 ALA A O 1
ATOM 2337 N N . ASP A 1 298 ? -1.275 -12.157 -18.360 1.00 96.69 298 ASP A N 1
ATOM 2338 C CA . ASP A 1 298 ? -0.896 -11.137 -17.378 1.00 96.69 298 ASP A CA 1
ATOM 2339 C C . ASP A 1 298 ? -2.141 -10.523 -16.720 1.00 96.69 298 ASP A C 1
ATOM 2341 O O . ASP A 1 298 ? -2.154 -10.292 -15.515 1.00 96.69 298 ASP A O 1
ATOM 2345 N N . VAL A 1 299 ? -3.218 -10.296 -17.486 1.00 97.69 299 VAL A N 1
ATOM 2346 C CA . VAL A 1 299 ? -4.508 -9.812 -16.962 1.00 97.69 299 VAL A CA 1
ATOM 2347 C C . VAL A 1 299 ? -5.090 -10.813 -15.969 1.00 97.69 299 VAL A C 1
ATOM 2349 O O . VAL A 1 299 ? -5.552 -10.419 -14.898 1.00 97.69 299 VAL A O 1
ATOM 2352 N N . LYS A 1 300 ? -5.085 -12.107 -16.308 1.00 97.75 300 LYS A N 1
ATOM 2353 C CA . LYS A 1 300 ? -5.599 -13.165 -15.434 1.00 97.75 300 LYS A CA 1
ATOM 2354 C C . LYS A 1 300 ? -4.787 -13.257 -14.144 1.00 97.75 300 LYS A C 1
ATOM 2356 O O . LYS A 1 300 ? -5.381 -13.306 -13.068 1.00 97.75 300 LYS A O 1
ATOM 2361 N N . GLU A 1 301 ? -3.460 -13.254 -14.252 1.00 97.88 301 GLU A N 1
ATOM 2362 C CA . GLU A 1 301 ? -2.573 -13.266 -13.089 1.00 97.88 301 GLU A CA 1
ATOM 2363 C C . GLU A 1 301 ? -2.795 -12.026 -12.215 1.00 97.88 301 GLU A C 1
ATOM 2365 O O . GLU A 1 301 ? -3.031 -12.152 -11.014 1.00 97.88 301 GLU A O 1
ATOM 2370 N N . ALA A 1 302 ? -2.794 -10.830 -12.810 1.00 98.12 302 ALA A N 1
ATOM 2371 C CA . ALA A 1 302 ? -3.016 -9.584 -12.089 1.00 98.12 302 ALA A CA 1
ATOM 2372 C C . ALA A 1 302 ? -4.355 -9.582 -11.346 1.00 98.12 302 ALA A C 1
ATOM 2374 O O . ALA A 1 302 ? -4.381 -9.238 -10.172 1.00 98.12 302 ALA A O 1
ATOM 2375 N N . LEU A 1 303 ? -5.453 -10.011 -11.979 1.00 98.38 303 LEU A N 1
ATOM 2376 C CA . LEU A 1 303 ? -6.766 -10.057 -11.328 1.00 98.38 303 LEU A CA 1
ATOM 2377 C C . LEU A 1 303 ? -6.805 -11.024 -10.143 1.00 98.38 303 LEU A C 1
ATOM 2379 O O . LEU A 1 303 ? -7.402 -10.688 -9.123 1.00 98.38 303 LEU A O 1
ATOM 2383 N N . GLN A 1 304 ? -6.159 -12.188 -10.250 1.00 97.88 304 GLN A N 1
ATOM 2384 C CA . GLN A 1 304 ? -6.062 -13.122 -9.128 1.00 97.88 304 GLN A CA 1
ATOM 2385 C C . GLN A 1 304 ? -5.304 -12.491 -7.954 1.00 97.88 304 GLN A C 1
ATOM 2387 O O . GLN A 1 304 ? -5.784 -12.495 -6.823 1.00 97.88 304 GLN A O 1
ATOM 2392 N N . ARG A 1 305 ? -4.133 -11.909 -8.222 1.00 97.88 305 ARG A N 1
ATOM 2393 C CA . ARG A 1 305 ? -3.303 -11.294 -7.180 1.00 97.88 305 ARG A CA 1
ATOM 2394 C C . ARG A 1 305 ? -3.967 -10.062 -6.567 1.00 97.88 305 ARG A C 1
ATOM 2396 O O . ARG A 1 305 ? -3.882 -9.865 -5.361 1.00 97.88 305 ARG A O 1
ATOM 2403 N N . VAL A 1 306 ? -4.647 -9.256 -7.387 1.00 98.44 306 VAL A N 1
ATOM 2404 C CA . VAL A 1 306 ? -5.449 -8.101 -6.959 1.00 98.44 306 VAL A CA 1
ATOM 2405 C C . VAL A 1 306 ? -6.575 -8.539 -6.023 1.00 98.44 306 VAL A C 1
ATOM 2407 O O . VAL A 1 306 ? -6.771 -7.911 -4.986 1.00 98.44 306 VAL A O 1
ATOM 2410 N N . ASP A 1 307 ? -7.288 -9.621 -6.345 1.00 98.06 307 ASP A N 1
ATOM 2411 C CA . ASP A 1 307 ? -8.317 -10.183 -5.463 1.00 98.06 307 ASP A CA 1
ATOM 2412 C C . ASP A 1 307 ? -7.740 -10.577 -4.092 1.00 98.06 307 ASP A C 1
ATOM 2414 O O . ASP A 1 307 ? -8.303 -10.217 -3.058 1.00 98.06 307 ASP A O 1
ATOM 2418 N N . GLU A 1 308 ? -6.586 -11.249 -4.082 1.00 97.19 308 GLU A N 1
ATOM 2419 C CA . GLU A 1 308 ? -5.885 -11.667 -2.863 1.00 97.19 308 GLU A CA 1
ATOM 2420 C C . GLU A 1 308 ? -5.465 -10.464 -1.995 1.00 97.19 308 GLU A C 1
ATOM 2422 O O . GLU A 1 308 ? -5.795 -10.420 -0.807 1.00 97.19 308 GLU A O 1
ATOM 2427 N N . VAL A 1 309 ? -4.800 -9.448 -2.566 1.00 96.75 309 VAL A N 1
ATOM 2428 C CA . VAL A 1 309 ? -4.348 -8.274 -1.788 1.00 96.75 309 VAL A CA 1
ATOM 2429 C C . VAL A 1 309 ? -5.504 -7.408 -1.300 1.00 96.75 309 VAL A C 1
ATOM 2431 O O . VAL A 1 309 ? -5.469 -6.932 -0.166 1.00 96.75 309 VAL A O 1
ATOM 2434 N N . LEU A 1 310 ? -6.551 -7.223 -2.109 1.00 97.56 310 LEU A N 1
ATOM 2435 C CA . LEU A 1 310 ? -7.713 -6.429 -1.713 1.00 97.56 310 LEU A CA 1
ATOM 2436 C C . LEU A 1 310 ? -8.523 -7.109 -0.613 1.00 97.56 310 LEU A C 1
ATOM 2438 O O . LEU A 1 310 ? -9.079 -6.429 0.248 1.00 97.56 310 LEU A O 1
ATOM 2442 N N . ARG A 1 311 ? -8.555 -8.443 -0.600 1.00 95.94 311 ARG A N 1
ATOM 2443 C CA . ARG A 1 311 ? -9.171 -9.213 0.480 1.00 95.94 311 ARG A CA 1
ATOM 2444 C C . ARG A 1 311 ? -8.428 -9.049 1.797 1.00 95.94 311 ARG A C 1
ATOM 2446 O O . ARG A 1 311 ? -9.068 -8.795 2.815 1.00 95.94 311 ARG A O 1
ATOM 2453 N N . LEU A 1 312 ? -7.098 -9.155 1.771 1.00 95.44 312 LEU A N 1
ATOM 2454 C CA . LEU A 1 312 ? -6.263 -8.907 2.948 1.00 95.44 312 LEU A CA 1
ATOM 2455 C C . LEU A 1 312 ? -6.433 -7.469 3.445 1.00 95.44 312 LEU A C 1
ATOM 2457 O O . LEU A 1 312 ? -6.636 -7.257 4.638 1.00 95.44 312 LEU A O 1
ATOM 2461 N N . LEU A 1 313 ? -6.421 -6.490 2.535 1.00 95.25 313 LEU A N 1
ATOM 2462 C CA . LEU A 1 313 ? -6.632 -5.084 2.872 1.00 95.25 313 LEU A CA 1
ATOM 2463 C C . LEU A 1 313 ? -8.010 -4.856 3.502 1.00 95.25 313 LEU A C 1
ATOM 2465 O O . LEU A 1 313 ? -8.096 -4.221 4.548 1.00 95.25 313 LEU A O 1
ATOM 2469 N N . ALA A 1 314 ? -9.079 -5.391 2.908 1.00 94.44 314 ALA A N 1
ATOM 2470 C CA . ALA A 1 314 ? -10.430 -5.249 3.442 1.00 94.44 314 ALA A CA 1
ATOM 2471 C C . ALA A 1 314 ? -10.568 -5.877 4.835 1.00 94.44 314 ALA A C 1
ATOM 2473 O O . ALA A 1 314 ? -11.150 -5.255 5.718 1.00 94.44 314 ALA A O 1
ATOM 2474 N N . ALA A 1 315 ? -9.996 -7.065 5.052 1.00 92.31 315 ALA A N 1
ATOM 2475 C CA . ALA A 1 315 ? -9.988 -7.718 6.360 1.00 92.31 315 ALA A CA 1
ATOM 2476 C C . ALA A 1 315 ? -9.141 -6.959 7.395 1.00 92.31 315 ALA A C 1
ATOM 2478 O O . ALA A 1 315 ? -9.462 -6.959 8.579 1.00 92.31 315 ALA A O 1
ATOM 2479 N N . ALA A 1 316 ? -8.071 -6.293 6.959 1.00 90.69 316 ALA A N 1
ATOM 2480 C CA . ALA A 1 316 ? -7.205 -5.512 7.831 1.00 90.69 316 ALA A CA 1
ATOM 2481 C C . ALA A 1 316 ? -7.852 -4.227 8.369 1.00 90.69 316 ALA A C 1
ATOM 2483 O O . ALA A 1 316 ? -7.448 -3.759 9.434 1.00 90.69 316 ALA A O 1
ATOM 2484 N N . VAL A 1 317 ? -8.803 -3.646 7.631 1.00 89.38 317 VAL A N 1
ATOM 2485 C CA . VAL A 1 317 ? -9.426 -2.354 7.971 1.00 89.38 317 VAL A CA 1
ATOM 2486 C C . VAL A 1 317 ? -10.869 -2.461 8.479 1.00 89.38 317 VAL A C 1
ATOM 2488 O O . VAL A 1 317 ? -11.431 -1.439 8.867 1.00 89.38 317 VAL A O 1
ATOM 2491 N N . ALA A 1 318 ? -11.482 -3.649 8.432 1.00 79.94 318 ALA A N 1
ATOM 2492 C CA . ALA A 1 318 ? -12.871 -3.899 8.844 1.00 79.94 318 ALA A CA 1
ATOM 2493 C C . ALA A 1 318 ? -13.052 -3.960 10.370 1.00 79.94 318 ALA A C 1
ATOM 2495 O O . ALA A 1 318 ? -14.121 -3.483 10.840 1.00 79.94 318 ALA A O 1
#

Secondary structure (DSSP, 8-state):
-PPPPPHHHHHHHHHHHHHHHHHHSHHHHHHHTT-S-HHHHHHHHHHHHHHHHHHHHHHHHHHTT-GGGGG-HHHHHHHHHHHTS-TTTTHHHHHHHHHHHHHHHHHTT-HHHHHHHHHHHHHHHHHHHHHHHHHHTT--HHHHHHHHHHHHHHS-HHHHHHHHHHHHHHHHHTPPP--S-S-SS-HHHHHHHHHHHHHHH-TTS-HHHHHHHHHHHHHHHHHHIIIIIHHHHS-BTTB--S-GGGSS--S--SS----TTTHHHHHTSTTSSSHHHHHHHHHHHHHHHHHH---HHHHHHHHHHHHHHHHHHHHHH-

Mean predicted aligned error: 5.62 Å